Protein AF-A0AAN9VIV6-F1 (afdb_monomer)

Radius of gyration: 48.2 Å; Cα contacts (8 Å, |Δi|>4): 14; chains: 1; bounding box: 132×101×127 Å

Secondary structure (DSSP, 8-state):
-HHHHHHHHHHHHHHHHHHHHHHHHHHHHHHHHHHHHHHHHHHHHHHHHHHHHHHHHHHHHHHHHHHHHHHHHHHHHHHHHHHHTT-----GGG--S--HHHHHHHHHHHHHHHHHHHHHHHHHHHHHHHHHHHH--SS-TTTHHHHHHHHHTSS--S--------------------------GGGTTSTTSTT-----TTSHHHHHHHHHHHHHHHHHHHHHHHHHHHHHH--PPEETTEEPPPP-------------

Organism: NCBI:txid2509291

Structure (mmCIF, N/CA/C/O backbone):
data_AF-A0AAN9VIV6-F1
#
_entry.id   AF-A0AAN9VIV6-F1
#
loop_
_atom_site.group_PDB
_atom_site.id
_atom_site.type_symbol
_atom_site.label_atom_id
_atom_site.label_alt_id
_atom_site.label_comp_id
_atom_site.label_asym_id
_atom_site.label_entity_id
_atom_site.label_seq_id
_atom_site.pdbx_PDB_ins_code
_atom_site.Cartn_x
_atom_site.Cartn_y
_atom_site.Cartn_z
_atom_site.occupancy
_atom_site.B_iso_or_equiv
_atom_site.auth_seq_id
_atom_site.auth_comp_id
_atom_site.auth_asym_id
_atom_site.auth_atom_id
_atom_site.pdbx_PDB_model_num
ATOM 1 N N . MET A 1 1 ? 51.752 -4.983 -61.678 1.00 71.00 1 MET A N 1
ATOM 2 C CA . MET A 1 1 ? 50.676 -3.969 -61.650 1.00 71.00 1 MET A CA 1
ATOM 3 C C . MET A 1 1 ? 49.282 -4.586 -61.691 1.00 71.00 1 MET A C 1
ATOM 5 O O . MET A 1 1 ? 48.473 -4.211 -60.861 1.00 71.00 1 MET A O 1
ATOM 9 N N . GLY A 1 2 ? 48.961 -5.512 -62.609 1.00 90.75 2 GLY A N 1
ATOM 10 C CA . GLY A 1 2 ? 47.605 -6.093 -62.678 1.00 90.75 2 GLY A CA 1
ATOM 11 C C . GLY A 1 2 ? 47.179 -6.888 -61.433 1.00 90.75 2 GLY A C 1
ATOM 12 O O . GLY A 1 2 ? 46.057 -6.731 -60.973 1.00 90.75 2 GLY A O 1
ATOM 13 N N . LYS A 1 3 ? 48.092 -7.673 -60.845 1.00 93.69 3 LYS A N 1
ATOM 14 C CA . LYS A 1 3 ? 47.817 -8.467 -59.633 1.00 93.69 3 LYS A CA 1
ATOM 15 C C . LYS A 1 3 ? 47.596 -7.594 -58.398 1.00 93.69 3 LYS A C 1
ATOM 17 O O . LYS A 1 3 ? 46.733 -7.883 -57.585 1.00 93.69 3 LYS A O 1
ATOM 22 N N . GLU A 1 4 ? 48.360 -6.514 -58.261 1.00 95.38 4 GLU A N 1
ATOM 23 C CA . GLU A 1 4 ? 48.190 -5.563 -57.163 1.00 95.38 4 GLU A CA 1
ATOM 24 C C . GLU A 1 4 ? 46.854 -4.820 -57.277 1.00 95.38 4 GLU A C 1
ATOM 26 O O . GLU A 1 4 ? 46.181 -4.614 -56.274 1.00 95.38 4 GLU A O 1
ATOM 31 N N . VAL A 1 5 ? 46.435 -4.476 -58.499 1.00 96.06 5 VAL A N 1
ATOM 32 C CA . VAL A 1 5 ? 45.117 -3.877 -58.756 1.00 96.06 5 VAL A CA 1
ATOM 33 C C . VAL A 1 5 ? 43.987 -4.858 -58.431 1.00 96.06 5 VAL A C 1
ATOM 35 O O . VAL A 1 5 ? 43.020 -4.467 -57.786 1.00 96.06 5 VAL A O 1
ATOM 38 N N . GLU A 1 6 ? 44.106 -6.128 -58.822 1.00 95.31 6 GLU A N 1
ATOM 39 C CA . GLU A 1 6 ? 43.113 -7.166 -58.507 1.00 95.31 6 GLU A CA 1
ATOM 40 C C . GLU A 1 6 ? 42.991 -7.407 -56.994 1.00 95.31 6 GLU A C 1
ATOM 42 O O . GLU A 1 6 ? 41.881 -7.441 -56.463 1.00 95.31 6 GLU A O 1
ATOM 47 N N . ASN A 1 7 ? 44.120 -7.458 -56.279 1.00 96.62 7 ASN A N 1
ATOM 48 C CA . ASN A 1 7 ? 44.133 -7.560 -54.818 1.00 96.62 7 ASN A CA 1
ATOM 49 C C . ASN A 1 7 ? 43.435 -6.365 -54.151 1.00 96.62 7 ASN A C 1
ATOM 51 O O . ASN A 1 7 ? 42.630 -6.562 -53.244 1.00 96.62 7 ASN A O 1
ATOM 55 N N . LEU A 1 8 ? 43.693 -5.138 -54.621 1.00 97.44 8 LEU A N 1
ATOM 56 C CA . LEU A 1 8 ? 43.025 -3.940 -54.101 1.00 97.44 8 LEU A CA 1
ATOM 57 C C . LEU A 1 8 ? 41.513 -3.963 -54.352 1.00 97.44 8 LEU A C 1
ATOM 59 O O . LEU A 1 8 ? 40.752 -3.498 -53.510 1.00 97.44 8 LEU A O 1
ATOM 63 N N . ILE A 1 9 ? 41.059 -4.498 -55.489 1.00 97.25 9 ILE A N 1
ATOM 64 C CA . ILE A 1 9 ? 39.625 -4.636 -55.784 1.00 97.25 9 ILE A CA 1
ATOM 65 C C . ILE A 1 9 ? 38.969 -5.636 -54.825 1.00 97.25 9 ILE A C 1
ATOM 67 O O . ILE A 1 9 ? 37.889 -5.352 -54.300 1.00 97.25 9 ILE A O 1
ATOM 71 N N . LEU A 1 10 ? 39.614 -6.778 -54.570 1.00 97.25 10 LEU A N 1
ATOM 72 C CA . LEU A 1 10 ? 39.120 -7.779 -53.620 1.00 97.25 10 LEU A CA 1
ATOM 73 C C . LEU A 1 10 ? 39.032 -7.201 -52.205 1.00 97.25 10 LEU A C 1
ATOM 75 O O . LEU A 1 10 ? 37.961 -7.236 -51.602 1.00 97.25 10 LEU A O 1
ATOM 79 N N . GLU A 1 11 ? 40.106 -6.573 -51.724 1.00 97.56 11 GLU A N 1
ATOM 80 C CA . GLU A 1 11 ? 40.129 -5.931 -50.408 1.00 97.56 11 GLU A CA 1
ATOM 81 C C . GLU A 1 11 ? 39.066 -4.829 -50.303 1.00 97.56 11 GLU A C 1
ATOM 83 O O . GLU A 1 11 ? 38.339 -4.754 -49.316 1.00 97.56 11 GLU A O 1
ATOM 88 N N . ASN A 1 12 ? 38.892 -4.002 -51.338 1.00 98.25 12 ASN A N 1
ATOM 89 C CA . ASN A 1 12 ? 37.858 -2.967 -51.332 1.00 98.25 12 ASN A CA 1
ATOM 90 C C . ASN A 1 12 ? 36.442 -3.564 -51.270 1.00 98.25 12 ASN A C 1
ATOM 92 O O . ASN A 1 12 ? 35.570 -3.023 -50.590 1.00 98.25 12 ASN A O 1
ATOM 96 N N . THR A 1 13 ? 36.222 -4.702 -51.932 1.00 98.19 13 THR A N 1
ATOM 97 C CA . THR A 1 13 ? 34.942 -5.423 -51.900 1.00 98.19 13 THR A CA 1
ATOM 98 C C . THR A 1 13 ? 34.661 -5.985 -50.505 1.00 98.19 13 THR A C 1
ATOM 100 O O . THR A 1 13 ? 33.550 -5.833 -49.992 1.00 98.19 13 THR A O 1
ATOM 103 N N . GLU A 1 14 ? 35.666 -6.569 -49.850 1.00 98.12 14 GLU A N 1
ATOM 104 C CA . GLU A 1 14 ? 35.567 -7.044 -48.464 1.00 98.12 14 GLU A CA 1
ATOM 105 C C . GLU A 1 14 ? 35.342 -5.886 -47.478 1.00 98.12 14 GLU A C 1
ATOM 107 O O . GLU A 1 14 ? 34.476 -5.962 -46.600 1.00 98.12 14 GLU A O 1
ATOM 112 N N . LEU A 1 15 ? 36.046 -4.765 -47.656 1.00 98.50 15 LEU A N 1
ATOM 113 C CA . LEU A 1 15 ? 35.845 -3.545 -46.870 1.00 98.50 15 LEU A CA 1
ATOM 114 C C . LEU A 1 15 ? 34.436 -2.969 -47.053 1.00 98.50 15 LEU A C 1
ATOM 116 O O . LEU A 1 15 ? 33.822 -2.503 -46.094 1.00 98.50 15 LEU A O 1
ATOM 120 N N . LEU A 1 16 ? 33.877 -3.027 -48.262 1.00 98.44 16 LEU A N 1
ATOM 121 C CA . LEU A 1 16 ? 32.505 -2.594 -48.507 1.00 98.44 16 LEU A CA 1
ATOM 122 C C . LEU A 1 16 ? 31.491 -3.524 -47.826 1.00 98.44 16 LEU A C 1
ATOM 124 O O . LEU A 1 16 ? 30.533 -3.046 -47.215 1.00 98.44 16 LEU A O 1
ATOM 128 N N . ALA A 1 17 ? 31.711 -4.840 -47.887 1.00 98.19 17 ALA A N 1
ATOM 129 C CA . ALA A 1 17 ? 30.860 -5.825 -47.223 1.00 98.19 17 ALA A CA 1
ATOM 130 C C . ALA A 1 17 ? 30.872 -5.646 -45.695 1.00 98.19 17 ALA A C 1
ATOM 132 O O . ALA A 1 17 ? 29.813 -5.572 -45.069 1.00 98.19 17 ALA A O 1
ATOM 133 N N . THR A 1 18 ? 32.056 -5.494 -45.099 1.00 98.38 18 THR A N 1
ATOM 134 C CA . THR A 1 18 ? 32.213 -5.248 -43.655 1.00 98.38 18 THR A CA 1
ATOM 135 C C . THR A 1 18 ? 31.619 -3.908 -43.233 1.00 98.38 18 THR A C 1
ATOM 137 O O . THR A 1 18 ? 30.902 -3.854 -42.235 1.00 98.38 18 THR A O 1
ATOM 140 N N . LYS A 1 19 ? 31.811 -2.838 -44.015 1.00 98.50 19 LYS A N 1
ATOM 141 C CA . LYS A 1 19 ? 31.148 -1.544 -43.786 1.00 98.50 19 LYS A CA 1
ATOM 142 C C . LYS A 1 19 ? 29.623 -1.689 -43.763 1.00 98.50 19 LYS A C 1
ATOM 144 O O . LYS A 1 19 ? 28.968 -1.100 -42.904 1.00 98.50 19 LYS A O 1
ATOM 149 N N . ASN A 1 20 ? 29.048 -2.448 -44.695 1.00 98.56 20 ASN A N 1
ATOM 150 C CA . ASN A 1 20 ? 27.601 -2.662 -44.745 1.00 98.56 20 ASN A CA 1
ATOM 151 C C . ASN A 1 20 ? 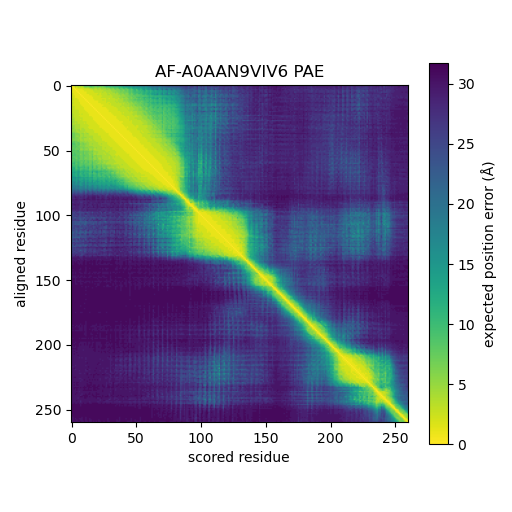27.108 -3.473 -43.540 1.00 98.56 20 ASN A C 1
ATOM 153 O O . ASN A 1 20 ? 26.115 -3.088 -42.929 1.00 98.56 20 ASN A O 1
ATOM 157 N N . ALA A 1 21 ? 27.831 -4.524 -43.144 1.00 98.62 21 ALA A N 1
ATOM 158 C CA . ALA A 1 21 ? 27.515 -5.293 -41.940 1.00 98.62 21 ALA A CA 1
ATOM 159 C C . ALA A 1 21 ? 27.564 -4.421 -40.673 1.00 98.62 21 ALA A C 1
ATOM 161 O O . ALA A 1 21 ? 26.646 -4.458 -39.858 1.00 98.62 21 ALA A O 1
ATOM 162 N N . LEU A 1 22 ? 28.592 -3.577 -40.538 1.00 98.69 22 LEU A N 1
ATOM 163 C CA . LEU A 1 22 ? 28.709 -2.640 -39.420 1.00 98.69 22 LEU A CA 1
ATOM 164 C C . LEU A 1 22 ? 27.579 -1.609 -39.398 1.00 98.69 22 LEU A C 1
ATOM 166 O O . LEU A 1 22 ? 27.121 -1.247 -38.320 1.00 98.69 22 LEU A O 1
ATOM 170 N N . ASN A 1 23 ? 27.109 -1.144 -40.559 1.00 98.62 23 ASN A N 1
ATOM 171 C CA . ASN A 1 23 ? 25.967 -0.232 -40.613 1.00 98.62 23 ASN A CA 1
ATOM 172 C C . ASN A 1 23 ? 24.681 -0.886 -40.105 1.00 98.62 23 ASN A C 1
ATOM 174 O O . ASN A 1 23 ? 23.986 -0.250 -39.323 1.00 98.62 23 ASN A O 1
ATOM 178 N N . ILE A 1 24 ? 24.415 -2.141 -40.480 1.00 98.62 24 ILE A N 1
ATOM 179 C CA . ILE A 1 24 ? 23.250 -2.887 -39.980 1.00 98.62 24 ILE A CA 1
ATOM 180 C C . ILE A 1 24 ? 23.330 -3.019 -38.457 1.00 98.62 24 ILE A C 1
ATOM 182 O O . ILE A 1 24 ? 22.403 -2.629 -37.760 1.00 98.62 24 ILE A O 1
ATOM 186 N N . VAL A 1 25 ? 24.474 -3.467 -37.928 1.00 98.69 25 VAL A N 1
ATOM 187 C CA . VAL A 1 25 ? 24.663 -3.611 -36.474 1.00 98.69 25 VAL A CA 1
ATOM 188 C C . VAL A 1 25 ? 24.530 -2.269 -35.752 1.00 98.69 25 VAL A C 1
ATOM 190 O O . VAL A 1 25 ? 23.961 -2.202 -34.667 1.00 98.69 25 VAL A O 1
ATOM 193 N N . LYS A 1 26 ? 25.045 -1.184 -36.337 1.00 98.62 26 LYS A N 1
ATOM 194 C CA . LYS A 1 26 ? 24.900 0.169 -35.791 1.00 98.62 26 LYS A CA 1
ATOM 195 C C . LYS A 1 26 ? 23.426 0.579 -35.735 1.00 98.62 26 LYS A C 1
ATOM 197 O O . LYS A 1 26 ? 23.008 1.116 -34.715 1.00 98.62 26 LYS A O 1
ATOM 202 N N . ASP A 1 27 ? 22.656 0.323 -36.788 1.00 98.69 27 ASP A N 1
ATOM 203 C CA . ASP A 1 27 ? 21.228 0.649 -36.829 1.00 98.69 27 ASP A CA 1
ATOM 204 C C . ASP A 1 27 ? 20.433 -0.208 -35.818 1.00 98.69 27 ASP A C 1
ATOM 206 O O . ASP A 1 27 ? 19.629 0.337 -35.062 1.00 98.69 27 ASP A O 1
ATOM 210 N N . ASP A 1 28 ? 20.740 -1.505 -35.691 1.00 98.75 28 ASP A N 1
ATOM 211 C CA . ASP A 1 28 ? 20.146 -2.393 -34.676 1.00 98.75 28 ASP A CA 1
ATOM 212 C C . ASP A 1 28 ? 20.457 -1.923 -33.244 1.00 98.75 28 ASP A C 1
ATOM 214 O O . ASP A 1 28 ? 19.595 -1.935 -32.361 1.00 98.75 28 ASP A O 1
ATOM 218 N N . LEU A 1 29 ? 21.693 -1.474 -32.997 1.00 98.81 29 LEU A N 1
ATOM 219 C CA . LEU A 1 29 ? 22.092 -0.924 -31.703 1.00 98.81 29 LEU A CA 1
ATOM 220 C C . LEU A 1 29 ? 21.372 0.388 -31.389 1.00 98.81 29 LEU A C 1
ATOM 222 O O . LEU A 1 29 ? 21.021 0.602 -30.232 1.00 98.81 29 LEU A O 1
ATOM 226 N N . ILE A 1 30 ? 21.132 1.245 -32.386 1.00 98.69 30 ILE A N 1
ATOM 227 C CA . ILE A 1 30 ? 20.345 2.474 -32.204 1.00 98.69 30 ILE A CA 1
ATOM 228 C C . ILE A 1 30 ? 18.926 2.115 -31.765 1.00 98.69 30 ILE A C 1
ATOM 230 O O . ILE A 1 30 ? 18.478 2.605 -30.731 1.00 98.69 30 ILE A O 1
ATOM 234 N N . VAL A 1 31 ? 18.270 1.187 -32.471 1.00 98.69 31 VAL A N 1
ATOM 235 C CA . VAL A 1 31 ? 16.933 0.706 -32.089 1.00 98.69 31 VAL A CA 1
ATOM 236 C C . VAL A 1 31 ? 16.949 0.167 -30.662 1.00 98.69 31 VAL A C 1
ATOM 238 O O . VAL A 1 31 ? 16.080 0.513 -29.862 1.00 98.69 31 VAL A O 1
ATOM 241 N N . LYS A 1 32 ? 17.968 -0.623 -30.294 1.00 98.69 32 LYS A N 1
ATOM 242 C CA . LYS A 1 32 ? 18.014 -1.189 -28.946 1.00 98.69 32 LYS A CA 1
ATOM 243 C C . LYS A 1 32 ? 18.237 -0.140 -27.859 1.00 98.69 32 LYS A C 1
ATOM 245 O O . LYS A 1 32 ? 17.696 -0.271 -26.762 1.00 98.69 32 LYS A O 1
ATOM 250 N N . VAL A 1 33 ? 19.027 0.891 -28.146 1.00 98.81 33 VAL A N 1
ATOM 251 C CA . VAL A 1 33 ? 19.221 2.027 -27.239 1.00 98.81 33 VAL A CA 1
ATOM 252 C C . VAL A 1 33 ? 17.915 2.799 -27.060 1.00 98.81 33 VAL A C 1
ATOM 254 O O . VAL A 1 33 ? 17.573 3.119 -25.921 1.00 98.81 33 VAL A O 1
ATOM 257 N N . ASP A 1 34 ? 17.163 3.043 -28.132 1.00 98.62 34 ASP A N 1
ATOM 258 C CA . ASP A 1 34 ? 15.873 3.737 -28.066 1.00 98.62 34 ASP A CA 1
ATOM 259 C C . ASP A 1 34 ? 14.846 2.939 -27.244 1.00 98.62 34 ASP A C 1
ATOM 261 O O . ASP A 1 34 ? 14.207 3.490 -26.344 1.00 98.62 34 ASP A O 1
ATOM 265 N N . GLU A 1 35 ? 14.752 1.623 -27.470 1.00 98.56 35 GLU A N 1
ATOM 266 C CA . GLU A 1 35 ? 13.907 0.717 -26.679 1.00 98.56 35 GLU A CA 1
ATOM 267 C C . GLU A 1 35 ? 14.257 0.761 -25.186 1.00 98.56 35 GLU A C 1
ATOM 269 O O . GLU A 1 35 ? 13.390 1.010 -24.348 1.00 98.56 35 GLU A O 1
ATOM 274 N N . LEU A 1 36 ? 15.535 0.562 -24.840 1.00 98.75 36 LEU A N 1
ATOM 275 C CA . LEU A 1 36 ? 15.986 0.555 -23.445 1.00 98.75 36 LEU A CA 1
ATOM 276 C C . LEU A 1 36 ? 15.791 1.916 -22.771 1.00 98.75 36 LEU A C 1
ATOM 278 O O . LEU A 1 36 ? 15.496 1.980 -21.578 1.00 98.75 36 LEU A O 1
ATOM 282 N N . THR A 1 37 ? 15.946 3.005 -23.523 1.00 98.56 37 THR A N 1
ATOM 283 C CA . THR A 1 37 ? 15.704 4.361 -23.020 1.00 98.56 37 THR A CA 1
ATOM 284 C C . THR A 1 37 ? 14.223 4.557 -22.703 1.00 98.56 37 THR A C 1
ATOM 286 O O . THR A 1 37 ? 13.895 5.065 -21.629 1.00 98.56 37 THR A O 1
ATOM 289 N N . SER A 1 38 ? 13.329 4.090 -23.581 1.00 98.56 38 SER A N 1
ATOM 290 C CA . SER A 1 38 ? 11.882 4.128 -23.354 1.00 98.56 38 SER A CA 1
ATOM 291 C C . SER A 1 38 ? 11.465 3.278 -22.148 1.00 98.56 38 SER A C 1
ATOM 293 O O . SER A 1 38 ? 10.755 3.766 -21.267 1.00 98.56 38 SER A O 1
ATOM 295 N N . GLU A 1 39 ? 11.962 2.043 -22.039 1.00 98.50 39 GLU A N 1
ATOM 296 C CA . GLU A 1 39 ? 11.715 1.179 -20.877 1.00 98.50 39 GLU A CA 1
ATOM 297 C C . GLU A 1 39 ? 12.211 1.828 -19.575 1.00 98.50 39 GLU A C 1
ATOM 299 O O . GLU A 1 39 ? 11.516 1.818 -18.555 1.00 98.50 39 GLU A O 1
ATOM 304 N N . GLN A 1 40 ? 13.398 2.444 -19.601 1.00 98.56 40 GLN A N 1
ATOM 305 C CA . GLN A 1 40 ? 13.943 3.148 -18.445 1.00 98.56 40 GLN A CA 1
ATOM 306 C C . GLN A 1 40 ? 13.067 4.340 -18.033 1.00 98.56 40 GLN A C 1
ATOM 308 O O . GLN A 1 40 ? 12.917 4.598 -16.835 1.00 98.56 40 GLN A O 1
ATOM 313 N N . GLU A 1 41 ? 12.509 5.080 -18.989 1.00 98.62 41 GLU A N 1
ATOM 314 C CA . GLU A 1 41 ? 11.606 6.196 -18.713 1.00 98.62 41 GLU A CA 1
ATOM 315 C C . GLU A 1 41 ? 10.304 5.718 -18.061 1.00 98.62 41 GLU A C 1
ATOM 317 O O . GLU A 1 41 ? 9.952 6.220 -16.989 1.00 98.62 41 GLU A O 1
ATOM 322 N N . ILE A 1 42 ? 9.674 4.675 -18.611 1.00 98.56 42 ILE A N 1
ATOM 323 C CA . ILE A 1 42 ? 8.463 4.057 -18.047 1.00 98.56 42 ILE A CA 1
ATOM 324 C C . ILE A 1 42 ? 8.713 3.605 -16.603 1.00 98.56 42 ILE A C 1
ATOM 326 O O . ILE A 1 42 ? 7.979 3.987 -15.689 1.00 98.56 42 ILE A O 1
ATOM 330 N N . LEU A 1 43 ? 9.800 2.870 -16.351 1.00 98.62 43 LEU A N 1
ATOM 331 C CA . LEU A 1 43 ? 10.142 2.408 -15.001 1.00 98.62 43 LEU A CA 1
ATOM 332 C C . LEU A 1 43 ? 10.396 3.575 -14.032 1.00 98.62 43 LEU A C 1
ATOM 334 O O . LEU A 1 43 ? 10.028 3.512 -12.855 1.00 98.62 43 LEU A O 1
ATOM 338 N N . ARG A 1 44 ? 11.004 4.674 -14.497 1.00 98.62 44 ARG A N 1
ATOM 339 C CA . ARG A 1 44 ? 11.184 5.884 -13.675 1.00 98.62 44 ARG A CA 1
ATOM 340 C C . ARG A 1 44 ? 9.846 6.525 -13.316 1.00 98.62 44 ARG A C 1
ATOM 342 O O . ARG A 1 44 ? 9.703 7.019 -12.195 1.00 98.62 44 ARG A O 1
ATOM 349 N N . GLU A 1 45 ? 8.885 6.547 -14.232 1.00 98.56 45 GLU A N 1
ATOM 350 C CA . GLU A 1 45 ? 7.534 7.045 -13.967 1.00 98.56 45 GLU A CA 1
ATOM 351 C C . GLU A 1 45 ? 6.766 6.145 -13.000 1.00 98.56 45 GLU A C 1
ATOM 353 O O . GLU A 1 45 ? 6.162 6.650 -12.049 1.00 98.56 45 GLU A O 1
ATOM 358 N N . GLU A 1 46 ? 6.861 4.826 -13.156 1.00 98.50 46 GLU A N 1
ATOM 359 C CA . GLU A 1 46 ? 6.278 3.860 -12.222 1.00 98.50 46 GLU A CA 1
ATOM 360 C C . GLU A 1 46 ? 6.834 4.041 -10.807 1.00 98.50 46 GLU A C 1
ATOM 362 O O . GLU A 1 46 ? 6.065 4.122 -9.847 1.00 98.50 46 GLU A O 1
ATOM 367 N N . ILE A 1 47 ? 8.153 4.207 -10.657 1.00 98.62 47 ILE A N 1
ATOM 368 C CA . ILE A 1 47 ? 8.783 4.489 -9.358 1.00 98.62 47 ILE A CA 1
ATOM 369 C C . ILE A 1 47 ? 8.234 5.787 -8.753 1.00 98.62 47 ILE A C 1
ATOM 371 O O . ILE A 1 47 ? 7.905 5.823 -7.563 1.00 98.62 47 ILE A O 1
ATOM 375 N N . LYS A 1 48 ? 8.104 6.858 -9.549 1.00 98.62 48 LYS A N 1
ATOM 376 C CA . LYS A 1 48 ? 7.515 8.124 -9.081 1.00 98.62 48 LYS A CA 1
ATOM 377 C C . LYS A 1 48 ? 6.066 7.917 -8.632 1.00 98.62 48 LYS A C 1
ATOM 379 O O . LYS A 1 48 ? 5.708 8.346 -7.535 1.00 98.62 48 LYS A O 1
ATOM 384 N N . SER A 1 49 ? 5.257 7.222 -9.429 1.00 98.56 49 SER A N 1
ATOM 385 C CA . SER A 1 49 ? 3.863 6.895 -9.111 1.00 98.56 49 SER A CA 1
ATOM 386 C C . SER A 1 49 ? 3.759 6.102 -7.805 1.00 98.56 49 SER A C 1
ATOM 388 O O . SER A 1 49 ? 3.060 6.518 -6.875 1.00 98.56 49 SER A O 1
ATOM 390 N N . LEU A 1 50 ? 4.547 5.036 -7.658 1.00 98.62 50 LEU A N 1
ATOM 391 C CA . LEU A 1 50 ? 4.616 4.223 -6.444 1.00 98.62 50 LEU A CA 1
ATOM 392 C C . LEU A 1 50 ? 5.056 5.036 -5.224 1.00 98.62 50 LEU A C 1
ATOM 394 O O . LEU A 1 50 ? 4.491 4.865 -4.144 1.00 98.62 50 LEU A O 1
ATOM 398 N N . HIS A 1 51 ? 6.005 5.963 -5.371 1.00 98.62 51 HIS A N 1
ATOM 399 C CA . HIS A 1 51 ? 6.364 6.889 -4.298 1.00 98.62 51 HIS A CA 1
ATOM 400 C C . HIS A 1 51 ? 5.196 7.791 -3.889 1.00 98.62 51 HIS A C 1
ATOM 402 O O . HIS A 1 51 ? 4.947 7.947 -2.690 1.00 98.62 51 HIS A O 1
ATOM 408 N N . THR A 1 52 ? 4.437 8.342 -4.841 1.00 98.50 52 THR A N 1
ATOM 409 C CA . THR A 1 52 ? 3.248 9.140 -4.500 1.00 98.50 52 THR A CA 1
ATOM 410 C C . THR A 1 52 ? 2.187 8.308 -3.780 1.00 98.50 52 THR A C 1
ATOM 412 O O . THR A 1 52 ? 1.645 8.757 -2.769 1.00 98.50 52 THR A O 1
ATOM 415 N N . LEU A 1 53 ? 1.930 7.077 -4.233 1.00 98.62 53 LEU A N 1
ATOM 416 C CA . LEU A 1 53 ? 0.964 6.175 -3.608 1.00 98.62 53 LEU A CA 1
ATOM 417 C C . LEU A 1 53 ? 1.411 5.760 -2.203 1.00 98.62 53 LEU A C 1
ATOM 419 O O . LEU A 1 53 ? 0.624 5.826 -1.262 1.00 98.62 53 LEU A O 1
ATOM 423 N N . LYS A 1 54 ? 2.690 5.410 -2.036 1.00 98.56 54 LYS A N 1
ATOM 424 C CA . LYS A 1 54 ? 3.296 5.102 -0.735 1.00 98.56 54 LYS A CA 1
ATOM 425 C C . LYS A 1 54 ? 3.109 6.253 0.249 1.00 98.56 54 LYS A C 1
ATOM 427 O O . LYS A 1 54 ? 2.746 6.010 1.395 1.00 98.56 54 LYS A O 1
ATOM 432 N N . ASN A 1 55 ? 3.332 7.493 -0.183 1.00 98.62 55 ASN A N 1
ATOM 433 C CA . ASN A 1 55 ? 3.157 8.663 0.677 1.00 98.62 55 ASN A CA 1
ATOM 434 C C . ASN A 1 55 ? 1.685 8.883 1.053 1.00 98.62 55 ASN A C 1
ATOM 436 O O . ASN A 1 55 ? 1.395 9.139 2.218 1.00 98.62 55 ASN A O 1
ATOM 440 N N . LYS A 1 56 ? 0.748 8.697 0.112 1.00 98.69 56 LYS A N 1
ATOM 441 C CA . LYS A 1 56 ? -0.697 8.748 0.400 1.00 98.69 56 LYS A CA 1
ATOM 442 C C . LYS A 1 56 ? -1.120 7.688 1.418 1.00 98.69 56 LYS A C 1
ATOM 444 O O . LYS A 1 56 ? -1.857 7.994 2.349 1.00 98.69 56 LYS A O 1
ATOM 449 N N . LEU A 1 57 ? -0.639 6.454 1.267 1.00 98.69 57 LEU A N 1
ATOM 450 C CA . LEU A 1 57 ? -0.939 5.370 2.204 1.00 98.69 57 LEU A CA 1
ATOM 451 C C . LEU A 1 57 ? -0.330 5.625 3.584 1.00 98.69 57 LEU A C 1
ATOM 453 O O . LEU A 1 57 ? -0.999 5.395 4.584 1.00 98.69 57 LEU A O 1
ATOM 457 N N . LYS A 1 58 ? 0.898 6.152 3.649 1.00 98.62 58 LYS A N 1
ATOM 458 C CA . LYS A 1 58 ? 1.510 6.576 4.916 1.00 98.62 58 LYS A CA 1
ATOM 459 C C . LYS A 1 58 ? 0.674 7.635 5.629 1.00 98.62 58 LYS A C 1
ATOM 461 O O . LYS A 1 58 ? 0.429 7.480 6.819 1.00 98.62 58 LYS A O 1
ATOM 466 N N . GLN A 1 59 ? 0.202 8.653 4.906 1.00 98.56 59 GLN A N 1
ATOM 467 C CA . GLN A 1 59 ? -0.684 9.664 5.483 1.00 98.56 59 GLN A CA 1
ATOM 468 C C . GLN A 1 59 ? -1.976 9.026 6.002 1.00 98.56 59 GLN A C 1
ATOM 470 O O . GLN A 1 59 ? -2.371 9.272 7.133 1.00 98.56 59 GLN A O 1
ATOM 475 N N . ARG A 1 60 ? -2.591 8.127 5.222 1.00 98.44 60 ARG A N 1
ATOM 476 C CA . ARG A 1 60 ? -3.820 7.451 5.648 1.00 98.44 60 ARG A CA 1
ATOM 477 C C . ARG A 1 60 ? -3.625 6.588 6.897 1.00 98.44 60 ARG A C 1
ATOM 479 O O . ARG A 1 60 ? -4.529 6.520 7.722 1.00 98.44 60 ARG A O 1
ATOM 486 N N . ILE A 1 61 ? -2.477 5.922 7.027 1.00 98.50 61 ILE A N 1
ATOM 487 C CA . ILE A 1 61 ? -2.122 5.169 8.238 1.00 98.50 61 ILE A CA 1
ATOM 488 C C . ILE A 1 61 ? -2.024 6.121 9.428 1.00 98.50 61 ILE A C 1
ATOM 490 O O . ILE A 1 61 ? -2.647 5.850 10.448 1.00 98.50 61 ILE A O 1
ATOM 494 N N . GLN A 1 62 ? -1.323 7.246 9.276 1.00 98.56 62 GLN A N 1
ATOM 495 C CA . GLN A 1 62 ? -1.209 8.246 10.335 1.00 98.56 62 GLN A CA 1
ATOM 496 C C . GLN A 1 62 ? -2.587 8.775 10.768 1.00 98.56 62 GLN A C 1
ATOM 498 O O . GLN A 1 62 ? -2.880 8.804 11.961 1.00 98.56 62 GLN A O 1
ATOM 503 N N . ASP A 1 63 ? -3.460 9.117 9.818 1.00 98.19 63 ASP A N 1
ATOM 504 C CA . ASP A 1 63 ? -4.814 9.595 10.122 1.00 98.19 63 ASP A CA 1
ATOM 505 C C . ASP A 1 63 ? -5.613 8.543 10.921 1.00 98.19 63 ASP A C 1
ATOM 507 O O . ASP A 1 63 ? -6.270 8.865 11.910 1.00 98.19 63 ASP A O 1
ATOM 511 N N . LEU A 1 64 ? -5.522 7.265 10.532 1.00 98.19 64 LEU A N 1
ATOM 512 C CA . LEU A 1 64 ? -6.189 6.160 11.232 1.00 98.19 64 LEU A CA 1
ATOM 513 C C . LEU A 1 64 ? -5.605 5.908 12.629 1.00 98.19 64 LEU A C 1
ATOM 515 O O . LEU A 1 64 ? -6.349 5.595 13.559 1.00 98.19 64 LEU A O 1
ATOM 519 N N . GLU A 1 65 ? -4.290 6.038 12.798 1.00 98.31 65 GLU A N 1
ATOM 520 C CA . GLU A 1 65 ? -3.632 5.945 14.104 1.00 98.31 65 GLU A CA 1
ATOM 521 C C . GLU A 1 65 ? -4.097 7.072 15.041 1.00 98.31 65 GLU A C 1
ATOM 523 O O . GLU A 1 65 ? -4.372 6.826 16.221 1.00 98.31 65 GLU A O 1
ATOM 528 N N . GLU A 1 66 ? -4.258 8.292 14.519 1.00 98.06 66 GLU A N 1
ATOM 529 C CA . GLU A 1 66 ? -4.796 9.436 15.258 1.00 98.06 66 GLU A CA 1
ATOM 530 C C . GLU A 1 66 ? -6.280 9.255 15.618 1.00 98.06 66 GLU A C 1
ATOM 532 O O . GLU A 1 66 ? -6.667 9.500 16.766 1.00 98.06 66 GLU A O 1
ATOM 537 N N . GLU A 1 67 ? -7.111 8.779 14.686 1.00 97.62 67 GLU A N 1
ATOM 538 C CA . GLU A 1 67 ? -8.519 8.436 14.935 1.00 97.62 67 GLU A CA 1
ATOM 539 C C . GLU A 1 67 ? -8.649 7.361 16.027 1.00 97.62 67 GLU A C 1
ATOM 541 O O . GLU A 1 67 ? -9.445 7.504 16.959 1.00 97.62 67 GLU A O 1
ATOM 546 N N . LEU A 1 68 ? -7.823 6.313 15.970 1.00 96.69 68 LEU A N 1
ATOM 547 C CA . LEU A 1 68 ? -7.804 5.239 16.963 1.00 96.69 68 LEU A CA 1
ATOM 548 C C . LEU A 1 68 ? -7.387 5.759 18.341 1.00 96.69 68 LEU A C 1
ATOM 550 O O . LEU A 1 68 ? -7.994 5.391 19.351 1.00 96.69 68 LEU A O 1
ATOM 554 N N . LYS A 1 69 ? -6.378 6.636 18.399 1.00 97.88 69 LYS A N 1
ATOM 555 C CA . LYS A 1 69 ? -5.968 7.292 19.644 1.00 97.88 69 LYS A CA 1
ATOM 556 C C . LYS A 1 69 ? -7.115 8.112 20.240 1.00 97.88 69 LYS A C 1
ATOM 558 O O . LYS A 1 69 ? -7.419 7.943 21.419 1.00 97.88 69 LYS A O 1
ATOM 563 N N . ARG A 1 70 ? -7.801 8.926 19.429 1.00 97.38 70 ARG A N 1
ATOM 564 C CA . ARG A 1 70 ? -8.967 9.712 19.872 1.00 97.38 70 ARG A CA 1
ATOM 565 C C . ARG A 1 70 ? -10.101 8.825 20.383 1.00 97.38 70 ARG A C 1
ATOM 567 O O . ARG A 1 70 ? -10.624 9.083 21.463 1.00 97.38 70 ARG A O 1
ATOM 574 N N . ALA A 1 71 ? -10.434 7.752 19.665 1.00 96.31 71 ALA A N 1
ATOM 575 C CA . ALA A 1 71 ? -11.481 6.816 20.074 1.00 96.31 71 ALA A CA 1
ATOM 576 C C . ALA A 1 71 ? -11.157 6.123 21.410 1.00 96.31 71 ALA A C 1
ATOM 578 O O . ALA A 1 71 ? -12.040 5.942 22.249 1.00 96.31 71 ALA A O 1
ATOM 579 N N . LYS A 1 72 ? -9.884 5.770 21.647 1.00 95.88 72 LYS A N 1
ATOM 580 C CA . LYS A 1 72 ? -9.433 5.226 22.939 1.00 95.88 72 LYS A CA 1
ATOM 581 C C . LYS A 1 72 ? -9.573 6.240 24.072 1.00 95.88 72 LYS A C 1
ATOM 583 O O . LYS A 1 72 ? -10.081 5.884 25.132 1.00 95.88 72 LYS A O 1
ATOM 588 N N . GLU A 1 73 ? -9.153 7.485 23.853 1.00 96.06 73 GLU A N 1
ATOM 589 C CA . GLU A 1 73 ? -9.290 8.556 24.847 1.00 96.06 73 GLU A CA 1
ATOM 590 C C . GLU A 1 73 ? -10.765 8.839 25.181 1.00 96.06 73 GLU A C 1
ATOM 592 O O . GLU A 1 73 ? -11.113 9.045 26.344 1.00 96.06 73 GLU A O 1
ATOM 597 N N . GLU A 1 74 ? -11.653 8.818 24.185 1.00 94.44 74 GLU A N 1
ATOM 598 C CA . GLU A 1 74 ? -13.095 8.982 24.383 1.00 94.44 74 GLU A CA 1
ATOM 599 C C . GLU A 1 74 ? -13.707 7.808 25.162 1.00 94.44 74 GLU A C 1
ATOM 601 O O . GLU A 1 74 ? -14.452 8.026 26.120 1.00 94.44 74 GLU A O 1
ATOM 606 N N . ALA A 1 75 ? -13.331 6.570 24.829 1.00 93.00 75 ALA A N 1
ATOM 607 C CA . ALA A 1 75 ? -13.758 5.382 25.564 1.00 93.00 75 ALA A CA 1
ATOM 608 C C . ALA A 1 75 ? -13.281 5.402 27.027 1.00 93.00 75 ALA A C 1
ATOM 610 O O . ALA A 1 75 ? -14.036 5.038 27.931 1.00 93.00 75 ALA A O 1
ATOM 611 N N . GLU A 1 76 ? -12.056 5.869 27.288 1.00 92.75 76 GLU A N 1
ATOM 612 C CA . GLU A 1 76 ? -11.536 6.015 28.649 1.00 92.75 76 GLU A CA 1
ATOM 613 C C . GLU A 1 76 ? -12.287 7.100 29.434 1.00 92.75 76 GLU A C 1
ATOM 615 O O . GLU A 1 76 ? -12.646 6.886 30.594 1.00 92.75 76 GLU A O 1
ATOM 620 N N . LYS A 1 77 ? -12.577 8.249 28.807 1.00 92.56 77 LYS A N 1
ATOM 621 C CA . LYS A 1 77 ? -13.398 9.310 29.414 1.00 92.56 77 LYS A CA 1
ATOM 622 C C . LYS A 1 77 ? -14.803 8.809 29.748 1.00 92.56 77 LYS A C 1
ATOM 624 O O . LYS A 1 77 ? -15.277 9.055 30.855 1.00 92.56 77 LYS A O 1
ATOM 629 N N . ALA A 1 78 ? -15.436 8.063 28.844 1.00 88.69 78 ALA A N 1
ATOM 630 C CA . ALA A 1 78 ? -16.739 7.449 29.086 1.00 88.69 78 ALA A CA 1
ATOM 631 C C . ALA A 1 78 ? -16.686 6.443 30.249 1.00 88.69 78 ALA A C 1
ATOM 633 O O . ALA A 1 78 ? -17.527 6.490 31.145 1.00 88.69 78 ALA A O 1
ATOM 634 N N . ALA A 1 79 ? -15.657 5.591 30.300 1.00 87.88 79 ALA A N 1
ATOM 635 C CA . ALA A 1 79 ? -15.465 4.642 31.395 1.00 87.88 79 ALA A CA 1
ATOM 636 C C . ALA A 1 79 ? -15.233 5.341 32.749 1.00 87.88 79 ALA A C 1
ATOM 638 O O . ALA A 1 79 ? -15.765 4.907 33.773 1.00 87.88 79 ALA A O 1
ATOM 639 N N . LYS A 1 80 ? -14.470 6.441 32.777 1.00 82.81 80 LYS A N 1
ATOM 640 C CA . LYS A 1 80 ? -14.267 7.255 33.987 1.00 82.81 80 LYS A CA 1
ATOM 641 C C . LYS A 1 80 ? -15.561 7.922 34.449 1.00 82.81 80 LYS A C 1
ATOM 643 O O . LYS A 1 80 ? -15.861 7.845 35.634 1.00 82.81 80 LYS A O 1
ATOM 648 N N . ALA A 1 81 ? -16.359 8.472 33.532 1.00 77.69 81 ALA A N 1
ATOM 649 C CA . ALA A 1 81 ? -17.669 9.040 33.854 1.00 77.69 81 ALA A CA 1
ATOM 650 C C . ALA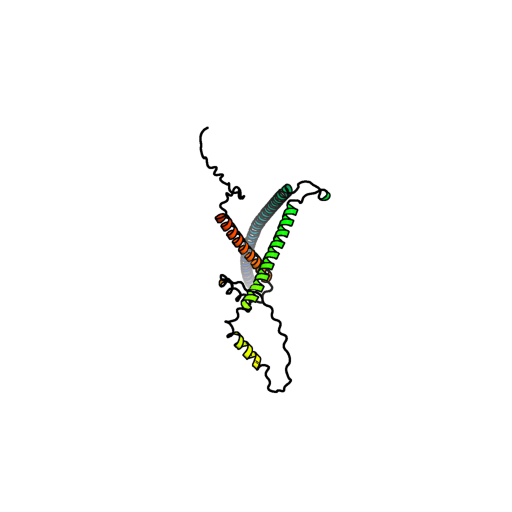 A 1 81 ? -18.631 7.997 34.454 1.00 77.69 81 ALA A C 1
ATOM 652 O O . ALA A 1 81 ? -19.375 8.310 35.377 1.00 77.69 81 ALA A O 1
ATOM 653 N N . THR A 1 82 ? -18.580 6.740 33.992 1.00 66.69 82 THR A N 1
ATOM 654 C CA . THR A 1 82 ? -19.377 5.654 34.596 1.00 66.69 82 THR A CA 1
ATOM 655 C C . THR A 1 82 ? -18.874 5.204 35.969 1.00 66.69 82 THR A C 1
ATOM 657 O O . THR A 1 82 ? -19.663 4.691 36.750 1.00 66.69 82 THR A O 1
ATOM 660 N N . LYS A 1 83 ? -17.582 5.383 36.276 1.00 61.53 83 LYS A N 1
ATOM 661 C CA . LYS A 1 83 ? -16.997 5.013 37.576 1.00 61.53 83 LYS A CA 1
ATOM 662 C C . LYS A 1 83 ? -17.143 6.111 38.630 1.00 61.53 83 LYS A C 1
ATOM 664 O O . LYS A 1 83 ? -17.325 5.791 39.796 1.00 61.53 83 LYS A O 1
ATOM 669 N N . SER A 1 84 ? -17.092 7.387 38.239 1.00 54.88 84 SER A N 1
ATOM 670 C CA . SER A 1 84 ? -17.223 8.512 39.178 1.00 54.88 84 SER A CA 1
ATOM 671 C C . SER A 1 84 ? -18.625 8.655 39.782 1.00 54.88 84 SER A C 1
ATOM 673 O O . SER A 1 84 ? -18.765 9.317 40.800 1.00 54.88 84 SER A O 1
ATOM 675 N N . ASP A 1 85 ? -19.652 8.046 39.178 1.00 51.50 85 ASP A N 1
ATOM 676 C CA . ASP A 1 85 ? -21.017 7.983 39.735 1.00 51.50 85 ASP A CA 1
ATOM 677 C C . ASP A 1 85 ? -21.192 6.834 40.760 1.00 51.50 85 ASP A C 1
ATOM 679 O O . ASP A 1 85 ? -22.236 6.724 41.398 1.00 51.50 85 ASP A O 1
ATOM 683 N N . ASP A 1 86 ? -20.178 5.968 40.927 1.00 54.03 86 ASP A N 1
ATOM 684 C CA . ASP A 1 86 ? -20.258 4.717 41.707 1.00 54.03 86 ASP A CA 1
ATOM 685 C C . ASP A 1 86 ? -19.384 4.705 42.984 1.00 54.03 86 ASP A C 1
ATOM 687 O O . ASP A 1 86 ? -19.516 3.800 43.814 1.00 54.03 86 ASP A O 1
ATOM 691 N N . GLU A 1 87 ? -18.527 5.711 43.200 1.00 49.09 87 GLU A N 1
ATOM 692 C CA . GLU A 1 87 ? -17.704 5.828 44.414 1.00 49.09 87 GLU A CA 1
ATOM 693 C C . GLU A 1 87 ? -18.338 6.764 45.457 1.00 49.09 87 GLU A C 1
ATOM 695 O O . GLU A 1 87 ? -17.864 7.861 45.734 1.00 49.09 87 GLU A O 1
ATOM 700 N N . GLU A 1 88 ? -19.411 6.290 46.101 1.00 52.75 88 GLU A N 1
ATOM 701 C CA . GLU A 1 88 ? -19.643 6.657 47.504 1.00 52.75 88 GLU A CA 1
ATOM 702 C C . GLU A 1 88 ? -18.611 5.918 48.372 1.00 52.75 88 GLU A C 1
ATOM 704 O O . GLU A 1 88 ? -18.684 4.702 48.598 1.00 52.75 88 GLU A O 1
ATOM 709 N N . ASP A 1 89 ? -17.646 6.717 48.808 1.00 52.25 89 ASP A N 1
ATOM 710 C CA . ASP A 1 89 ? -16.408 6.454 49.532 1.00 52.25 89 ASP A CA 1
ATOM 711 C C . ASP A 1 89 ? -16.644 5.856 50.940 1.00 52.25 89 ASP A C 1
ATOM 713 O O . ASP A 1 89 ? -16.605 6.545 51.961 1.00 52.25 89 ASP A O 1
ATOM 717 N N . VAL A 1 90 ? -16.948 4.553 51.026 1.00 54.44 90 VAL A N 1
ATOM 718 C CA . VAL A 1 90 ? -16.949 3.813 52.305 1.00 54.44 90 VAL A CA 1
ATOM 719 C C . VAL A 1 90 ? -16.216 2.477 52.141 1.00 54.44 90 VAL A C 1
ATOM 721 O O . VAL A 1 90 ? -16.672 1.627 51.366 1.00 54.44 90 VAL A O 1
ATOM 724 N N . PRO A 1 91 ? -15.126 2.236 52.899 1.00 59.91 91 PRO A N 1
ATOM 725 C CA . PRO A 1 91 ? -14.410 0.965 52.897 1.00 59.91 91 PRO A CA 1
ATOM 726 C C . PRO A 1 91 ? -15.352 -0.226 53.128 1.00 59.91 91 PRO A C 1
ATOM 728 O O . PRO A 1 91 ? -16.146 -0.219 54.071 1.00 59.91 91 PRO A O 1
ATOM 731 N N . ILE A 1 92 ? -15.230 -1.274 52.299 1.00 58.75 92 ILE A N 1
ATOM 732 C CA . ILE A 1 92 ? -16.061 -2.502 52.322 1.00 58.75 92 ILE A CA 1
ATOM 733 C C . ILE A 1 92 ? -16.270 -3.056 53.741 1.00 58.75 92 ILE A C 1
ATOM 735 O O . ILE A 1 92 ? -17.370 -3.482 54.082 1.00 58.75 92 ILE A O 1
ATOM 739 N N . ALA A 1 93 ? -15.239 -2.997 54.590 1.00 66.12 93 ALA A N 1
ATOM 740 C CA . ALA A 1 93 ? -15.268 -3.523 55.954 1.00 66.12 93 ALA A CA 1
ATOM 741 C C . ALA A 1 93 ? -16.212 -2.769 56.916 1.00 66.12 93 ALA A C 1
ATOM 743 O O . ALA A 1 93 ? -16.574 -3.308 57.959 1.00 66.12 93 ALA A O 1
ATOM 744 N N . GLN A 1 94 ? -16.614 -1.537 56.593 1.00 60.88 94 GLN A N 1
ATOM 745 C CA . GLN A 1 94 ? -17.475 -0.695 57.436 1.00 60.88 94 GLN A CA 1
ATOM 746 C C . GLN A 1 94 ? -18.881 -0.494 56.851 1.00 60.88 94 GLN A C 1
ATOM 748 O O . GLN A 1 94 ? -19.723 0.18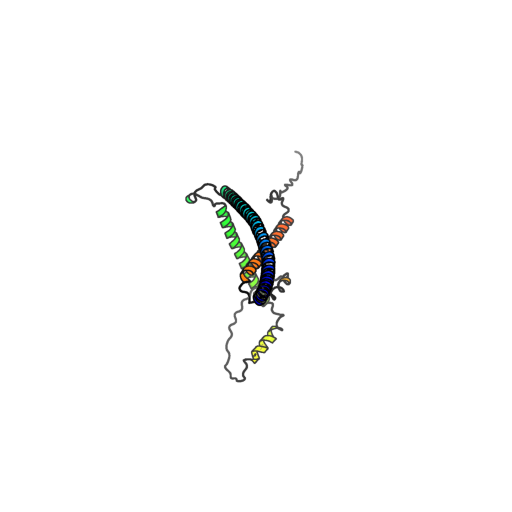1 57.452 1.00 60.88 94 GLN A O 1
ATOM 753 N N . ARG A 1 95 ? -19.177 -1.083 55.686 1.00 71.50 95 ARG A N 1
ATOM 754 C CA . ARG A 1 95 ? -20.425 -0.819 54.967 1.00 71.50 95 ARG A CA 1
ATOM 755 C C . ARG A 1 95 ? -21.585 -1.640 55.544 1.00 71.50 95 ARG A C 1
ATOM 757 O O . ARG A 1 95 ? -21.598 -2.862 55.476 1.00 71.50 95 ARG A O 1
ATOM 764 N N . LYS A 1 96 ? -22.602 -0.957 56.088 1.00 72.31 96 LYS A N 1
ATOM 765 C CA . LYS A 1 96 ? -23.841 -1.579 56.616 1.00 72.31 96 LYS A CA 1
ATOM 766 C C . LYS A 1 96 ? -24.968 -1.743 55.585 1.00 72.31 96 LYS A C 1
ATOM 768 O O . LYS A 1 96 ? -26.031 -2.258 55.925 1.00 72.31 96 LYS A O 1
ATOM 773 N N . ARG A 1 97 ? -24.796 -1.251 54.354 1.00 77.12 97 ARG A N 1
ATOM 774 C CA . ARG A 1 97 ? -25.817 -1.275 53.292 1.00 77.12 97 ARG A CA 1
ATOM 775 C C . ARG A 1 97 ? -25.172 -1.637 51.958 1.00 77.12 97 ARG A C 1
ATOM 777 O O . ARG A 1 97 ? -24.075 -1.162 51.675 1.00 77.12 97 ARG A O 1
ATOM 784 N N . PHE A 1 98 ? -25.876 -2.439 51.162 1.00 74.06 98 PHE A N 1
ATOM 785 C CA . PHE A 1 98 ? -25.428 -2.857 49.835 1.00 74.06 98 PHE A CA 1
ATOM 786 C C . PHE A 1 98 ? -25.187 -1.661 48.910 1.00 74.06 98 PHE A C 1
ATOM 788 O O . PHE A 1 98 ? -25.945 -0.687 48.939 1.00 74.06 98 PHE A O 1
ATOM 795 N N . THR A 1 99 ? -24.155 -1.752 48.073 1.00 82.31 99 THR A N 1
ATOM 796 C CA . THR A 1 99 ? -23.895 -0.784 47.003 1.00 82.31 99 THR A CA 1
ATOM 797 C C . THR A 1 99 ? -24.952 -0.893 45.907 1.00 82.31 99 THR A C 1
ATOM 799 O O . THR A 1 99 ? -25.678 -1.887 45.802 1.00 82.31 99 THR A O 1
ATOM 802 N N . ARG A 1 100 ? -25.024 0.113 45.033 1.00 80.56 100 ARG A N 1
ATOM 803 C CA . ARG A 1 100 ? -25.887 0.062 43.849 1.00 80.56 100 ARG A CA 1
ATOM 804 C C . ARG A 1 100 ? -25.557 -1.139 42.956 1.00 80.56 100 ARG A C 1
ATOM 806 O O . ARG A 1 100 ? -26.470 -1.826 42.501 1.00 80.56 100 ARG A O 1
ATOM 813 N N . VAL A 1 101 ? -24.269 -1.433 42.774 1.00 80.44 101 VAL A N 1
ATOM 814 C CA . VAL A 1 101 ? -23.765 -2.582 42.003 1.00 80.44 101 VAL A CA 1
ATOM 815 C C . VAL A 1 101 ? -24.147 -3.911 42.656 1.00 80.44 101 VAL A C 1
ATOM 817 O O . VAL A 1 101 ? -24.598 -4.833 41.977 1.00 80.44 101 VAL A O 1
ATOM 820 N N . GLU A 1 102 ? -24.012 -4.018 43.977 1.00 85.50 102 GLU A N 1
ATOM 821 C CA . GLU A 1 102 ? -24.406 -5.214 44.725 1.00 85.50 102 GLU A CA 1
ATOM 822 C C . GLU A 1 102 ? -25.915 -5.426 44.662 1.00 85.50 102 GLU A C 1
ATOM 824 O O . GLU A 1 102 ? -26.369 -6.528 44.367 1.00 85.50 102 GLU A O 1
ATOM 829 N N . MET A 1 103 ? -26.702 -4.366 44.850 1.00 90.12 103 MET A N 1
ATOM 830 C CA . MET A 1 103 ? -28.152 -4.418 44.711 1.00 90.12 103 MET A CA 1
ATOM 831 C C . MET A 1 103 ? -28.562 -4.818 43.290 1.00 90.12 103 MET A C 1
ATOM 833 O O . MET A 1 103 ? -29.452 -5.650 43.130 1.00 90.12 103 MET A O 1
ATOM 837 N N . ALA A 1 104 ? -27.896 -4.294 42.259 1.00 87.19 104 ALA A N 1
ATOM 838 C CA . ALA A 1 104 ? -28.132 -4.690 40.874 1.00 87.19 104 ALA A CA 1
ATOM 839 C C . ALA A 1 104 ? -27.816 -6.176 40.643 1.00 87.19 104 ALA A C 1
ATOM 841 O O . ALA A 1 104 ? -28.626 -6.882 40.042 1.00 87.19 104 ALA A O 1
ATOM 842 N N . ARG A 1 105 ? -26.691 -6.678 41.173 1.00 93.69 105 ARG A N 1
ATOM 843 C CA . ARG A 1 105 ? -26.330 -8.103 41.106 1.00 93.69 105 ARG A CA 1
ATOM 844 C C . ARG A 1 105 ? -27.368 -8.973 41.812 1.00 93.69 105 ARG A C 1
ATOM 846 O O . ARG A 1 105 ? -27.857 -9.920 41.207 1.00 93.69 105 ARG A O 1
ATOM 853 N N . VAL A 1 106 ? -27.756 -8.615 43.037 1.00 94.56 106 VAL A N 1
ATOM 854 C CA . VAL A 1 106 ? -28.781 -9.326 43.820 1.00 94.56 106 VAL A CA 1
ATOM 855 C C . VAL A 1 106 ? -30.122 -9.334 43.086 1.00 94.56 106 VAL A C 1
ATOM 857 O O . VAL A 1 106 ? -30.778 -10.369 43.008 1.00 94.56 106 VAL A O 1
ATOM 860 N N . LEU A 1 107 ? -30.543 -8.205 42.508 1.00 95.69 107 LEU A N 1
ATOM 861 C CA . LEU A 1 107 ? -31.782 -8.121 41.731 1.00 95.69 107 LEU A CA 1
ATOM 862 C C . LEU A 1 107 ? -31.724 -8.971 40.459 1.00 95.69 107 LEU A C 1
ATOM 864 O O . LEU A 1 107 ? -32.707 -9.629 40.121 1.00 95.69 107 LEU A O 1
ATOM 868 N N . MET A 1 108 ? -30.590 -8.971 39.763 1.00 94.25 108 MET A N 1
ATOM 869 C CA . MET A 1 108 ? -30.378 -9.779 38.566 1.00 94.25 108 MET A CA 1
ATOM 870 C C . MET A 1 108 ? -30.402 -11.272 38.894 1.00 94.25 108 MET A C 1
ATOM 872 O O . MET A 1 108 ? -31.092 -12.031 38.221 1.00 94.25 108 MET A O 1
ATOM 876 N N . GLU A 1 109 ? -29.731 -11.682 39.966 1.00 96.69 109 GLU A N 1
ATOM 877 C CA . GLU A 1 109 ? -29.699 -13.068 40.425 1.00 96.69 109 GLU A CA 1
ATOM 878 C C . GLU A 1 109 ? -31.083 -13.532 40.911 1.00 96.69 109 GLU A C 1
ATOM 880 O O . GLU A 1 109 ? -31.583 -14.580 40.496 1.00 96.69 109 GLU A O 1
ATOM 885 N N . ARG A 1 110 ? -31.787 -12.693 41.685 1.00 97.06 110 ARG A N 1
ATOM 886 C CA . ARG A 1 110 ? -33.196 -12.907 42.052 1.00 97.06 110 ARG A CA 1
ATOM 887 C C . ARG A 1 110 ? -34.072 -13.099 40.811 1.00 97.06 110 ARG A C 1
ATOM 889 O O . ARG A 1 110 ? -34.904 -14.006 40.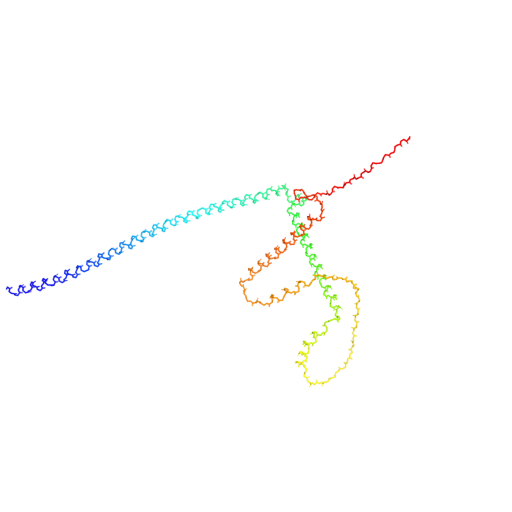781 1.00 97.06 110 ARG A O 1
ATOM 896 N N . ASN A 1 111 ? -33.920 -12.247 39.799 1.00 96.75 111 ASN A N 1
ATOM 897 C CA . ASN A 1 111 ? -34.694 -12.341 38.562 1.00 96.75 111 ASN A CA 1
ATOM 898 C C . ASN A 1 111 ? -34.346 -13.602 37.767 1.00 96.75 111 ASN A C 1
ATOM 900 O O . ASN A 1 111 ? -35.249 -14.233 37.228 1.00 96.75 111 ASN A O 1
ATOM 904 N N . GLN A 1 112 ? -33.077 -14.006 37.751 1.00 97.00 112 GLN A N 1
ATOM 905 C CA . GLN A 1 112 ? -32.635 -15.238 37.107 1.00 97.00 112 GLN A CA 1
ATOM 906 C C . GLN A 1 112 ? -33.281 -16.468 37.752 1.00 97.00 112 GLN A C 1
ATOM 908 O O . GLN A 1 112 ? -33.775 -17.349 37.049 1.00 97.00 112 GLN A O 1
ATOM 913 N N . TYR A 1 113 ? -33.325 -16.535 39.086 1.00 98.25 113 TYR A N 1
ATOM 914 C CA . TYR A 1 113 ? -34.032 -17.620 39.769 1.00 98.25 113 TYR A CA 1
ATOM 915 C C . TYR A 1 113 ? -35.539 -17.571 39.516 1.00 98.25 113 TYR A C 1
ATOM 917 O O . TYR A 1 113 ? -36.156 -18.617 39.329 1.00 98.25 113 TYR A O 1
ATOM 925 N N . LYS A 1 114 ? -36.131 -16.372 39.448 1.00 98.06 114 LYS A N 1
ATOM 926 C CA . LYS A 1 114 ? -37.543 -16.200 39.088 1.00 98.06 114 LYS A CA 1
ATOM 927 C C . LYS A 1 114 ? -37.836 -16.728 37.678 1.00 98.06 114 LYS A C 1
ATOM 929 O O . LYS A 1 114 ? -38.835 -17.413 37.504 1.00 98.06 114 LYS A O 1
ATOM 934 N N . GLU A 1 115 ? -36.983 -16.444 36.697 1.00 95.50 115 GLU A N 1
ATOM 935 C CA . GLU A 1 115 ? -37.119 -16.947 35.323 1.00 95.50 115 GLU A CA 1
ATOM 936 C C . GLU A 1 115 ? -37.015 -18.475 35.282 1.00 95.50 115 GLU A C 1
ATOM 938 O O . GLU A 1 115 ? -37.946 -19.130 34.823 1.00 95.50 115 GLU A O 1
ATOM 943 N N . LYS A 1 116 ? -35.970 -19.055 35.889 1.00 96.62 116 LYS A N 1
ATOM 944 C CA . LYS A 1 116 ? -35.808 -20.518 35.994 1.00 96.62 116 LYS A CA 1
ATOM 945 C C . LYS A 1 116 ? -36.997 -21.198 36.674 1.00 96.62 116 LYS A C 1
ATOM 947 O O . LYS A 1 116 ? -37.391 -22.296 36.293 1.00 96.62 116 LYS A O 1
ATOM 952 N N . PHE A 1 117 ? -37.568 -20.564 37.696 1.00 97.50 117 PHE A N 1
ATOM 953 C CA . PHE A 1 117 ? -38.755 -21.080 38.371 1.00 97.50 117 PHE A CA 1
ATOM 954 C C . PHE A 1 117 ? -39.984 -21.070 37.452 1.00 97.50 117 PHE A C 1
ATOM 956 O O . PHE A 1 117 ? -40.699 -22.068 37.393 1.00 97.50 117 PHE A O 1
ATOM 963 N N . MET A 1 118 ? -40.205 -19.982 36.708 1.00 96.50 118 MET A N 1
ATOM 964 C CA . MET A 1 118 ? -41.286 -19.901 35.720 1.00 96.50 118 MET A CA 1
ATOM 965 C C . MET A 1 118 ? -41.120 -20.961 34.621 1.00 96.50 118 MET A C 1
ATOM 967 O O . MET A 1 118 ? -42.071 -21.680 34.327 1.00 96.50 118 MET A O 1
ATOM 971 N N . GLU A 1 119 ? -39.909 -21.131 34.081 1.00 95.44 119 GLU A N 1
ATOM 972 C CA . GLU A 1 119 ? -39.593 -22.181 33.099 1.00 95.44 119 GLU A CA 1
ATOM 973 C C . GLU A 1 119 ? -39.892 -23.584 33.647 1.00 95.44 119 GLU A C 1
ATOM 975 O O . GLU A 1 119 ? -40.479 -24.425 32.962 1.00 95.44 119 GLU A O 1
ATOM 980 N N . LEU A 1 120 ? -39.527 -23.841 34.907 1.00 97.62 120 LEU A N 1
ATOM 981 C CA . LEU A 1 120 ? -39.799 -25.118 35.559 1.00 97.62 120 LEU A CA 1
ATOM 982 C C . LEU A 1 120 ? -41.306 -25.361 35.716 1.00 97.62 120 LEU A C 1
ATOM 984 O O . LEU A 1 120 ? -41.782 -26.461 35.427 1.00 97.62 120 LEU A O 1
ATOM 988 N N . GLN A 1 121 ? -42.070 -24.350 36.137 1.00 95.94 121 GLN A N 1
ATOM 989 C CA . GLN A 1 121 ? -43.529 -24.447 36.225 1.00 95.94 121 GLN A CA 1
ATOM 990 C C . GLN A 1 121 ? -44.162 -24.726 34.857 1.00 95.94 121 GLN A C 1
ATOM 992 O O . GLN A 1 121 ? -45.051 -25.573 34.750 1.00 95.94 121 GLN A O 1
ATOM 997 N N . GLU A 1 122 ? -43.685 -24.068 33.799 1.00 93.62 122 GLU A N 1
ATOM 998 C CA . GLU A 1 122 ? -44.133 -24.325 32.431 1.00 93.62 122 GLU A CA 1
ATOM 999 C C . GLU A 1 122 ? -43.835 -25.763 31.990 1.00 93.62 122 GLU A C 1
ATOM 1001 O O . GLU A 1 122 ? -44.711 -26.414 31.415 1.00 93.62 122 GLU A O 1
ATOM 1006 N N . ALA A 1 123 ? -42.651 -26.294 32.311 1.00 95.44 123 ALA A N 1
ATOM 1007 C CA . ALA A 1 123 ? -42.270 -27.672 32.003 1.00 95.44 123 ALA A CA 1
ATOM 1008 C C . ALA A 1 123 ? -43.129 -28.708 32.752 1.00 95.44 123 ALA A C 1
ATOM 1010 O O . ALA A 1 123 ? -43.544 -29.717 32.166 1.00 95.44 123 ALA A O 1
ATOM 1011 N N . VAL A 1 124 ? -43.446 -28.457 34.027 1.00 94.75 124 VAL A N 1
ATOM 1012 C CA . VAL A 1 124 ? -44.354 -29.308 34.815 1.00 94.75 124 VAL A CA 1
ATOM 1013 C C . VAL A 1 124 ? -45.753 -29.286 34.208 1.00 94.75 124 VAL A C 1
ATOM 1015 O O . VAL A 1 124 ? -46.283 -30.343 33.866 1.00 94.75 124 VAL A O 1
ATOM 1018 N N . ARG A 1 125 ? -46.309 -28.094 33.962 1.00 93.62 125 ARG A N 1
ATOM 1019 C CA . ARG A 1 125 ? -47.630 -27.929 33.339 1.00 93.62 125 ARG A CA 1
ATOM 1020 C C . ARG A 1 125 ? -47.694 -28.586 31.959 1.00 93.62 125 ARG A C 1
ATOM 1022 O O . ARG A 1 125 ? -48.697 -29.203 31.608 1.00 93.62 125 ARG A O 1
ATOM 1029 N N . TRP A 1 126 ? -46.629 -28.485 31.164 1.00 91.19 126 TRP A N 1
ATOM 1030 C CA . TRP A 1 126 ? -46.523 -29.151 29.865 1.00 91.19 126 TRP A CA 1
ATOM 1031 C C . TRP A 1 126 ? -46.547 -30.676 30.005 1.00 91.19 126 TRP A C 1
ATOM 1033 O O . TRP A 1 126 ? -47.270 -31.365 29.283 1.00 91.19 126 TRP A O 1
ATOM 1043 N N . THR A 1 127 ? -45.804 -31.210 30.973 1.00 91.12 127 THR A N 1
ATOM 1044 C CA . THR A 1 127 ? -45.789 -32.645 31.283 1.00 91.12 127 THR A CA 1
ATOM 1045 C C . THR A 1 127 ? -47.165 -33.134 31.741 1.00 91.12 127 THR A C 1
ATOM 1047 O O . THR A 1 127 ? -47.618 -34.202 31.323 1.00 91.12 127 THR A O 1
ATOM 1050 N N . GLU A 1 128 ? -47.869 -32.343 32.548 1.00 87.75 128 GLU A N 1
ATOM 1051 C CA . GLU A 1 128 ? -49.239 -32.625 32.983 1.00 87.75 128 GLU A CA 1
ATOM 1052 C C . GLU A 1 128 ? -50.238 -32.566 31.826 1.00 87.75 128 GLU A C 1
ATOM 1054 O O . GLU A 1 128 ? -51.071 -33.460 31.702 1.00 87.75 128 GLU A O 1
ATOM 1059 N N . MET A 1 129 ? -50.111 -31.595 30.920 1.00 86.38 129 MET A N 1
ATOM 1060 C CA . MET A 1 129 ? -50.924 -31.500 29.704 1.00 86.38 129 MET A CA 1
ATOM 1061 C C . MET A 1 129 ? -50.721 -32.715 28.783 1.00 86.38 129 MET A C 1
ATOM 1063 O O . MET A 1 129 ? -51.686 -33.261 28.242 1.00 86.38 129 MET A O 1
ATOM 1067 N N . ILE A 1 130 ? -49.484 -33.205 28.639 1.00 82.31 130 ILE A N 1
ATOM 1068 C CA . ILE A 1 130 ? -49.200 -34.463 27.929 1.00 82.31 130 ILE A CA 1
ATOM 1069 C C . ILE A 1 130 ? -49.840 -35.654 28.652 1.00 82.31 130 ILE A C 1
ATOM 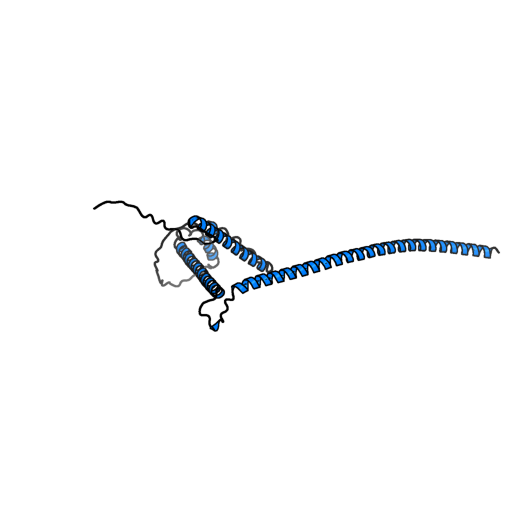1071 O O . ILE A 1 130 ? -50.429 -36.524 28.012 1.00 82.31 130 ILE A O 1
ATOM 1075 N N . ARG A 1 131 ? -49.752 -35.716 29.984 1.00 87.62 131 ARG A N 1
ATOM 1076 C CA . ARG A 1 131 ? -50.361 -36.800 30.768 1.00 87.62 131 ARG A CA 1
ATOM 1077 C C . ARG A 1 131 ? -51.887 -36.805 30.635 1.00 87.62 131 ARG A C 1
ATOM 1079 O O . ARG A 1 131 ? -52.461 -37.863 30.396 1.00 87.62 131 ARG A O 1
ATOM 1086 N N . ALA A 1 132 ? -52.523 -35.640 30.737 1.00 75.81 132 ALA A N 1
ATOM 1087 C CA . ALA A 1 132 ? -53.965 -35.473 30.595 1.00 75.81 132 ALA A CA 1
ATOM 1088 C C . ALA A 1 132 ? -54.439 -35.813 29.172 1.00 75.81 132 ALA A C 1
ATOM 1090 O O . ALA A 1 132 ? -55.360 -36.608 29.012 1.00 75.81 132 ALA A O 1
ATOM 1091 N N . SER A 1 133 ? -53.751 -35.320 28.135 1.00 72.75 133 SER A N 1
ATOM 1092 C CA . SER A 1 133 ? -54.079 -35.655 26.736 1.00 72.75 133 SER A CA 1
ATOM 1093 C C . SER A 1 133 ? -53.858 -37.131 26.392 1.00 72.75 133 SER A C 1
ATOM 1095 O O . SER A 1 133 ? -54.546 -37.676 25.533 1.00 72.75 133 SER A O 1
ATOM 1097 N N . ARG A 1 134 ? -52.947 -37.830 27.083 1.00 61.41 134 ARG A N 1
ATOM 1098 C CA . ARG A 1 134 ? -52.771 -39.281 26.922 1.00 61.41 134 ARG A CA 1
ATOM 1099 C C . ARG A 1 134 ? -53.937 -40.082 27.518 1.00 61.41 134 ARG A C 1
ATOM 1101 O O . ARG A 1 134 ? -54.227 -41.164 27.007 1.00 61.41 134 ARG A O 1
ATOM 1108 N N . ASN A 1 135 ? -54.633 -39.553 28.525 1.00 58.09 135 ASN A N 1
ATOM 1109 C CA . ASN A 1 135 ? -55.855 -40.158 29.063 1.00 58.09 135 ASN A CA 1
ATOM 1110 C C . ASN A 1 135 ? -57.104 -39.863 28.212 1.00 58.09 135 ASN A C 1
ATOM 1112 O O . ASN A 1 135 ? -58.056 -40.635 28.276 1.00 58.09 135 ASN A O 1
ATOM 1116 N N . ASP A 1 136 ? -57.063 -38.853 27.339 1.00 49.28 136 ASP A N 1
ATOM 1117 C CA . ASP A 1 136 ? -58.127 -38.514 26.377 1.00 49.28 136 ASP A CA 1
ATOM 1118 C C . ASP A 1 136 ? -57.994 -39.294 25.043 1.00 49.28 136 ASP A C 1
ATOM 1120 O O . ASP A 1 136 ? -58.210 -38.799 23.938 1.00 49.28 136 ASP A O 1
ATOM 1124 N N . SER A 1 137 ? -57.579 -40.563 25.132 1.00 46.12 137 SER A N 1
ATOM 1125 C CA . SER A 1 137 ? -57.302 -41.440 23.981 1.00 46.12 137 SER A CA 1
ATOM 1126 C C . SER A 1 137 ? -58.519 -42.281 23.567 1.00 46.12 137 SER A C 1
ATOM 1128 O O . SER A 1 137 ? -58.434 -43.513 23.487 1.00 46.12 137 SER A O 1
ATOM 1130 N N . THR A 1 138 ? -59.657 -41.650 23.275 1.00 48.38 138 THR A N 1
ATOM 1131 C CA . THR A 1 138 ? -60.810 -42.336 22.654 1.00 48.38 138 THR A CA 1
ATOM 1132 C C . THR A 1 138 ? -60.819 -42.269 21.123 1.00 48.38 138 THR A C 1
ATOM 1134 O O . THR A 1 138 ? -61.592 -43.007 20.518 1.00 48.38 138 THR A O 1
ATOM 1137 N N . LEU A 1 139 ? -59.926 -41.509 20.466 1.00 53.09 139 LEU A N 1
ATOM 1138 C CA . LEU A 1 139 ? -60.027 -41.275 19.011 1.00 53.09 139 LEU A CA 1
ATOM 1139 C C . LEU A 1 139 ? -58.846 -41.714 18.121 1.00 53.09 139 LEU A C 1
ATOM 1141 O O . LEU A 1 139 ? -58.996 -41.698 16.906 1.00 53.09 139 LEU A O 1
ATOM 1145 N N . ASP A 1 140 ? -57.724 -42.215 18.655 1.00 51.62 140 ASP A N 1
ATOM 1146 C CA . ASP A 1 140 ? -56.504 -42.432 17.838 1.00 51.62 140 ASP A CA 1
ATOM 1147 C C . ASP A 1 140 ? -56.006 -43.892 17.741 1.00 51.62 140 ASP A C 1
ATOM 1149 O O . ASP A 1 140 ? -54.811 -44.186 17.628 1.00 51.62 140 ASP A O 1
ATOM 1153 N N . LYS A 1 141 ? -56.927 -44.865 17.782 1.00 53.03 141 LYS A N 1
ATOM 1154 C CA . LYS A 1 141 ? -56.582 -46.305 17.744 1.00 53.03 141 LYS A CA 1
ATOM 1155 C C . LYS A 1 141 ? -56.287 -46.871 16.346 1.00 53.03 141 LYS A C 1
ATOM 1157 O O . LYS A 1 141 ? -55.797 -47.994 16.261 1.00 53.03 141 LYS A O 1
ATOM 1162 N N . LYS A 1 142 ? -56.533 -46.134 15.255 1.00 56.66 142 LYS A N 1
ATOM 1163 C CA . LYS A 1 142 ? -56.391 -46.684 13.888 1.00 56.66 142 LYS A CA 1
ATOM 1164 C C . LYS A 1 142 ? -54.983 -46.565 13.287 1.00 56.66 142 LYS A C 1
ATOM 1166 O O . LYS A 1 142 ? -54.604 -47.426 12.504 1.00 56.66 142 LYS A O 1
ATOM 1171 N N . SER A 1 143 ? -54.170 -45.583 13.688 1.00 56.09 143 SER A N 1
ATOM 1172 C CA . SER A 1 143 ? -52.838 -45.369 13.083 1.00 56.09 143 SER A CA 1
ATOM 1173 C C . SER A 1 143 ? -51.741 -46.281 13.667 1.00 56.09 143 SER A C 1
ATOM 1175 O O . SER A 1 143 ? -50.872 -46.783 12.956 1.00 56.09 143 SER A O 1
ATOM 1177 N N . LYS A 1 144 ? -51.811 -46.600 14.967 1.00 58.22 144 LYS A N 1
ATOM 1178 C CA . LYS A 1 144 ? -50.744 -47.343 15.666 1.00 58.22 144 LYS A CA 1
ATOM 1179 C C . LYS A 1 144 ? -50.718 -48.847 15.376 1.00 58.22 144 LYS A C 1
ATOM 1181 O O . LYS A 1 144 ? -49.682 -49.471 15.572 1.00 58.22 144 LYS A O 1
ATOM 1186 N N . GLN A 1 145 ? -51.810 -49.445 14.897 1.00 60.56 145 GLN A N 1
ATOM 1187 C CA . GLN A 1 145 ? -51.850 -50.891 14.634 1.00 60.56 145 GLN A CA 1
ATOM 1188 C C . GLN A 1 145 ? -51.033 -51.302 13.400 1.00 60.56 145 GLN A C 1
ATOM 1190 O O . GLN A 1 145 ? -50.495 -52.405 13.379 1.00 60.56 145 GLN A O 1
ATOM 1195 N N . SER A 1 146 ? -50.885 -50.424 12.401 1.00 58.16 146 SER A N 1
ATOM 1196 C CA . SER A 1 146 ? -50.199 -50.765 11.145 1.00 58.16 146 SER A CA 1
ATOM 1197 C C . SER A 1 146 ? -48.698 -51.003 11.330 1.00 58.16 146 SER A C 1
ATOM 1199 O O . SER A 1 146 ? -48.129 -51.887 10.698 1.00 58.16 146 SER A O 1
ATOM 1201 N N . ILE A 1 147 ? -48.059 -50.245 12.224 1.00 66.25 147 ILE A N 1
ATOM 1202 C CA . ILE A 1 147 ? -46.607 -50.315 12.444 1.00 66.25 147 ILE A CA 1
ATOM 1203 C C . ILE A 1 147 ? -46.248 -51.556 13.274 1.00 66.25 147 ILE A C 1
ATOM 1205 O O . ILE A 1 147 ? -45.253 -52.217 13.001 1.00 66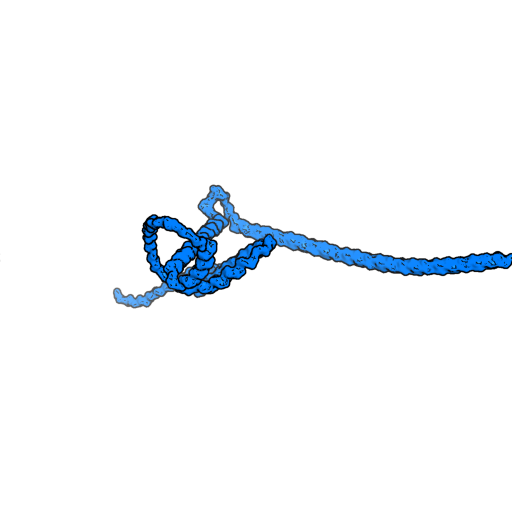.25 147 ILE A O 1
ATOM 1209 N N . TRP A 1 148 ? -47.094 -51.944 14.233 1.00 66.06 148 TRP A N 1
ATOM 1210 C CA . TRP A 1 148 ? -46.859 -53.127 15.069 1.00 66.06 148 TRP A CA 1
ATOM 1211 C C . TRP A 1 148 ? -47.061 -54.456 14.330 1.00 66.06 148 TRP A C 1
ATOM 1213 O O . TRP A 1 148 ? -46.381 -55.428 14.649 1.00 66.06 148 TRP A O 1
ATOM 1223 N N . LYS A 1 149 ? -47.930 -54.501 13.309 1.00 67.31 149 LYS A N 1
ATOM 1224 C CA . LYS A 1 149 ? -48.109 -55.706 12.480 1.00 67.31 149 LYS A CA 1
ATOM 1225 C C . LYS A 1 149 ? -46.910 -56.022 11.585 1.00 67.31 149 LYS A C 1
ATOM 1227 O O . LYS A 1 149 ? -46.687 -57.183 11.260 1.00 67.31 149 LYS A O 1
ATOM 1232 N N . PHE A 1 150 ? -46.133 -55.011 11.199 1.00 67.31 150 PHE A N 1
ATOM 1233 C CA . PHE A 1 150 ? -44.958 -55.210 10.350 1.00 67.31 150 PHE A CA 1
ATOM 1234 C C . PHE A 1 150 ? -43.813 -55.895 11.115 1.00 67.31 150 PHE A C 1
ATOM 1236 O O . PHE A 1 150 ? -43.155 -56.783 10.582 1.00 67.31 150 PHE A O 1
ATOM 1243 N N . PHE A 1 151 ? -43.625 -55.560 12.397 1.00 67.75 151 PHE A N 1
ATOM 1244 C CA . PHE A 1 151 ? -42.595 -56.180 13.241 1.00 67.75 151 PHE A CA 1
ATOM 1245 C C . PHE A 1 151 ? -43.018 -57.525 13.853 1.00 67.75 151 PHE A C 1
ATOM 1247 O O . PHE A 1 151 ? -42.153 -58.349 14.142 1.00 67.75 151 PHE A O 1
ATOM 1254 N N . SER A 1 152 ? -44.321 -57.806 14.009 1.00 61.09 152 SER A N 1
ATOM 1255 C CA . SER A 1 152 ? -44.780 -59.097 14.552 1.00 61.09 152 SER A CA 1
ATOM 1256 C C . SER A 1 152 ? -44.479 -60.297 13.643 1.00 61.09 152 SER A C 1
ATOM 1258 O O . SER A 1 152 ? -44.385 -61.419 14.137 1.00 61.09 152 SER A O 1
ATOM 1260 N N . ASN A 1 153 ? -44.274 -60.082 12.339 1.00 57.66 153 ASN A N 1
ATOM 1261 C CA . ASN A 1 153 ? -43.924 -61.148 11.391 1.00 57.66 153 ASN A CA 1
ATOM 1262 C C . ASN A 1 153 ? -42.414 -61.439 11.303 1.00 57.66 153 ASN A C 1
ATOM 1264 O O . ASN A 1 153 ? -42.037 -62.437 10.703 1.00 57.66 153 ASN A O 1
ATOM 1268 N N . LEU A 1 154 ? -41.554 -60.611 11.907 1.00 64.50 154 LEU A N 1
ATOM 1269 C CA . LEU A 1 154 ? -40.092 -60.779 11.869 1.00 64.50 154 LEU A CA 1
ATOM 1270 C C . LEU A 1 154 ? -39.541 -61.690 12.981 1.00 64.50 154 LEU A C 1
ATOM 1272 O O . LEU A 1 154 ? -38.407 -62.142 12.881 1.00 64.50 154 LEU A O 1
ATOM 1276 N N . PHE A 1 155 ? -40.337 -61.990 14.014 1.00 58.47 155 PHE A N 1
ATOM 1277 C CA . PHE A 1 155 ? -39.917 -62.810 15.165 1.00 58.47 155 PHE A CA 1
ATOM 1278 C C . PHE A 1 155 ? -40.854 -63.991 15.468 1.00 58.47 155 PHE A C 1
ATOM 1280 O O . PHE A 1 155 ? -40.715 -64.643 16.500 1.00 58.47 155 PHE A O 1
ATOM 1287 N N . SER A 1 156 ? -41.805 -64.283 14.579 1.00 46.81 156 SER A N 1
ATOM 1288 C CA . SER A 1 156 ? -42.762 -65.381 14.758 1.00 46.81 156 SER A CA 1
ATOM 1289 C C . SER A 1 156 ? -42.350 -66.610 13.940 1.00 46.81 156 SER A C 1
ATOM 1291 O O . SER A 1 156 ? -42.929 -66.891 12.894 1.00 46.81 156 SER A O 1
ATOM 1293 N N . THR A 1 157 ? -41.343 -67.342 14.420 1.00 36.31 157 THR A N 1
ATOM 1294 C CA . THR A 1 157 ? -41.036 -68.723 13.996 1.00 36.31 157 THR A CA 1
ATOM 1295 C C . THR A 1 157 ? -42.098 -69.681 14.566 1.00 36.31 157 THR A C 1
ATOM 1297 O O . THR A 1 157 ? -42.505 -69.498 15.718 1.00 36.31 157 THR A O 1
ATOM 1300 N N . PRO A 1 158 ? -42.578 -70.696 13.820 1.00 50.16 158 PRO A N 1
ATOM 1301 C CA . PRO A 1 158 ? -43.611 -71.595 14.307 1.00 50.16 158 PRO A CA 1
ATOM 1302 C C . PRO A 1 158 ? -42.981 -72.778 15.047 1.00 50.16 158 PRO A C 1
ATOM 1304 O O . PRO A 1 158 ? -42.622 -73.755 14.415 1.00 50.16 158 PRO A O 1
ATOM 1307 N N . GLU A 1 159 ? -42.893 -72.729 16.377 1.00 34.94 159 GLU A N 1
ATOM 1308 C CA . GLU A 1 159 ? -43.048 -73.939 17.198 1.00 34.94 159 GLU A CA 1
ATOM 1309 C C . GLU A 1 159 ? -43.295 -73.598 18.675 1.00 34.94 159 GLU A C 1
ATOM 1311 O O . GLU A 1 159 ? -42.602 -72.807 19.309 1.00 34.94 159 GLU A O 1
ATOM 1316 N N . ARG A 1 160 ? -44.372 -74.175 19.204 1.00 40.41 160 ARG A N 1
ATOM 1317 C CA . ARG A 1 160 ? -44.836 -74.130 20.603 1.00 40.41 160 ARG A CA 1
ATOM 1318 C C . ARG A 1 160 ? -44.167 -75.295 21.369 1.00 40.41 160 ARG A C 1
ATOM 1320 O O . ARG A 1 160 ? -43.881 -76.288 20.708 1.00 40.41 160 ARG A O 1
ATOM 1327 N N . PRO A 1 161 ? -44.012 -75.282 22.722 1.00 41.31 161 PRO A N 1
ATOM 1328 C CA . PRO A 1 161 ? -45.188 -75.300 23.605 1.00 41.31 161 PRO A CA 1
ATOM 1329 C C . PRO A 1 161 ? -45.092 -74.662 25.016 1.00 41.31 161 PRO A C 1
ATOM 1331 O O . PRO A 1 161 ? -44.106 -74.746 25.733 1.00 41.31 161 PRO A O 1
ATOM 1334 N N . GLN A 1 162 ? -46.239 -74.092 25.414 1.00 42.91 162 GLN A N 1
ATOM 1335 C CA . GLN A 1 162 ? -46.920 -74.191 26.721 1.00 42.91 162 GLN A CA 1
ATOM 1336 C C . GLN A 1 162 ? -46.092 -74.140 28.020 1.00 42.91 162 GLN A C 1
ATOM 1338 O O . GLN A 1 162 ? -45.584 -75.173 28.447 1.00 42.91 162 GLN A O 1
ATOM 1343 N N . ARG A 1 163 ? -46.196 -73.028 28.775 1.00 33.50 163 ARG A N 1
ATOM 1344 C CA . ARG A 1 163 ? -46.363 -73.049 30.249 1.00 33.50 163 ARG A CA 1
ATOM 1345 C C . ARG A 1 163 ? -47.282 -71.917 30.749 1.00 33.50 163 ARG A C 1
ATOM 1347 O O . ARG A 1 163 ? -47.403 -70.869 30.127 1.00 33.50 163 ARG A O 1
ATOM 1354 N N . LYS A 1 164 ? -47.979 -72.239 31.842 1.00 38.56 164 LYS A N 1
ATOM 1355 C CA . LYS A 1 164 ? -49.203 -71.663 32.435 1.00 38.56 164 LYS A CA 1
ATOM 1356 C C . LYS A 1 164 ? -49.039 -70.249 33.052 1.00 38.56 164 LYS A C 1
ATOM 1358 O O . LYS A 1 164 ? -47.916 -69.879 33.380 1.00 38.56 164 LYS A O 1
ATOM 1363 N N . PRO A 1 165 ? -50.143 -69.488 33.252 1.00 47.28 165 PRO A N 1
ATOM 1364 C CA . PRO A 1 165 ? -50.141 -68.115 33.779 1.00 47.28 165 PRO A CA 1
ATOM 1365 C C . PRO A 1 165 ? -50.316 -68.063 35.309 1.00 47.28 165 PRO A C 1
ATOM 1367 O O . PRO A 1 165 ? -50.808 -69.040 35.864 1.00 47.28 165 PRO A O 1
ATOM 1370 N N . LEU A 1 166 ? -49.955 -66.931 35.946 1.00 34.16 166 LEU A N 1
ATOM 1371 C CA . LEU A 1 166 ? -50.526 -66.298 37.171 1.00 34.16 166 LEU A CA 1
ATOM 1372 C C . LEU A 1 166 ? -49.530 -65.249 37.752 1.00 34.16 166 LEU A C 1
ATOM 1374 O O . LEU A 1 166 ? -48.327 -65.437 37.594 1.00 34.16 166 LEU A O 1
ATOM 1378 N N . PRO A 1 167 ? -49.958 -64.239 38.543 1.00 45.03 167 PRO A N 1
ATOM 1379 C CA . PRO A 1 167 ? -51.135 -63.383 38.413 1.00 45.03 167 PRO A CA 1
ATOM 1380 C C . PRO A 1 167 ? -50.791 -61.873 38.403 1.00 45.03 167 PRO A C 1
ATOM 1382 O O . PRO A 1 167 ? -49.701 -61.422 38.739 1.00 45.03 167 PRO A O 1
ATOM 1385 N N . TYR A 1 168 ? -51.800 -61.099 38.014 1.00 40.94 168 TYR A N 1
ATOM 1386 C CA . TYR A 1 168 ? -51.890 -59.641 38.014 1.00 40.94 168 TYR A CA 1
ATOM 1387 C C . TYR A 1 168 ? -51.624 -58.988 39.382 1.00 40.94 168 TYR A C 1
ATOM 1389 O O . TYR A 1 168 ? -52.108 -59.470 40.403 1.00 40.94 168 TYR A O 1
ATOM 1397 N N . VAL A 1 169 ? -51.027 -57.790 39.365 1.00 35.16 169 VAL A N 1
ATOM 1398 C CA . VAL A 1 169 ? -51.171 -56.792 40.437 1.00 35.16 169 VAL A CA 1
ATOM 1399 C C . VAL A 1 169 ? -51.756 -55.516 39.830 1.00 35.16 169 VAL A C 1
ATOM 1401 O O . VAL A 1 169 ? -51.142 -54.856 38.995 1.00 35.16 169 VAL A O 1
ATOM 1404 N N . ASN A 1 170 ? -52.988 -55.209 40.232 1.00 44.16 170 ASN A N 1
ATOM 1405 C CA . ASN A 1 170 ? -53.722 -53.992 39.900 1.00 44.16 170 ASN A CA 1
ATOM 1406 C C . ASN A 1 170 ? -53.336 -52.897 40.903 1.00 44.16 170 ASN A C 1
ATOM 1408 O O . ASN A 1 170 ? -53.562 -53.071 42.097 1.00 44.16 170 ASN A O 1
ATOM 1412 N N . VAL A 1 171 ? -52.864 -51.742 40.435 1.00 41.41 171 VAL A N 1
ATOM 1413 C CA . VAL A 1 171 ? -52.815 -50.521 41.255 1.00 41.41 171 VAL A CA 1
ATOM 1414 C C . VAL A 1 171 ? -53.551 -49.423 40.494 1.00 41.41 171 VAL A C 1
ATOM 1416 O O . VAL A 1 171 ? -53.116 -48.989 39.429 1.00 41.41 171 VAL A O 1
ATOM 1419 N N . ARG A 1 172 ? -54.713 -49.015 41.016 1.00 37.47 172 ARG A N 1
ATOM 1420 C CA . ARG A 1 172 ? -55.491 -47.874 40.519 1.00 37.47 172 ARG A CA 1
ATOM 1421 C C . ARG A 1 172 ? -55.171 -46.643 41.360 1.00 37.47 172 ARG A C 1
ATOM 1423 O O . ARG A 1 172 ? -55.217 -46.721 42.582 1.00 37.47 172 ARG A O 1
ATOM 1430 N N . TYR A 1 173 ? -54.932 -45.508 40.708 1.00 44.78 173 TYR A N 1
ATOM 1431 C CA . TYR A 1 173 ? -54.901 -44.197 41.355 1.00 44.78 173 TYR A CA 1
ATOM 1432 C C . TYR A 1 173 ? -55.761 -43.215 40.550 1.00 44.78 173 TYR A C 1
ATOM 1434 O O . TYR A 1 173 ? -55.596 -43.091 39.336 1.00 44.78 173 TYR A O 1
ATOM 1442 N N . ASN A 1 174 ? -56.716 -42.581 41.230 1.00 45.78 174 ASN A N 1
ATOM 1443 C CA . ASN A 1 174 ? -57.683 -41.631 40.680 1.00 45.78 174 ASN A CA 1
ATOM 1444 C C . ASN A 1 174 ? -57.125 -40.203 40.816 1.00 45.78 174 ASN A C 1
ATOM 1446 O O . ASN A 1 174 ? -56.672 -39.840 41.897 1.00 45.78 174 ASN A O 1
ATOM 1450 N N . ALA A 1 175 ? -57.221 -39.380 39.768 1.00 34.81 175 ALA A N 1
ATOM 1451 C CA . ALA A 1 175 ? -56.964 -37.938 39.844 1.00 34.81 175 ALA A CA 1
ATOM 1452 C C . ALA A 1 175 ? -58.092 -37.164 39.123 1.00 34.81 175 ALA A C 1
ATOM 1454 O O . ALA A 1 175 ? -58.372 -37.485 37.964 1.00 34.81 175 ALA A O 1
ATOM 1455 N N . PRO A 1 176 ? -58.755 -36.185 39.773 1.00 41.91 176 PRO A N 1
ATOM 1456 C CA . PRO A 1 176 ? -59.832 -35.401 39.169 1.00 41.91 176 PRO A CA 1
ATOM 1457 C C . PRO A 1 176 ? -59.345 -34.432 38.084 1.00 41.91 176 PRO A C 1
ATOM 1459 O O . PRO A 1 176 ? -58.345 -33.735 38.234 1.00 41.91 176 PRO A O 1
ATOM 1462 N N . THR A 1 177 ? -60.102 -34.393 36.994 1.00 39.75 177 THR A N 1
ATOM 1463 C CA . THR A 1 177 ? -59.937 -33.549 35.807 1.00 39.75 177 THR A CA 1
ATOM 1464 C C . THR A 1 177 ? -60.510 -32.145 36.011 1.00 39.75 177 THR A C 1
ATOM 1466 O O . THR A 1 177 ? -61.641 -32.028 36.478 1.00 39.75 177 THR A O 1
ATOM 1469 N N . HIS A 1 178 ? -59.835 -31.105 35.511 1.00 38.19 178 HIS A N 1
ATOM 1470 C CA . HIS A 1 178 ? -60.510 -29.890 35.044 1.00 38.19 178 HIS A CA 1
ATOM 1471 C C . HIS A 1 178 ? -59.948 -29.435 33.691 1.00 38.19 178 HIS A C 1
ATOM 1473 O O . HIS A 1 178 ? -58.762 -29.532 33.394 1.00 38.19 178 HIS A O 1
ATOM 1479 N N . HIS A 1 179 ? -60.892 -29.032 32.862 1.00 43.41 179 HIS A N 1
ATOM 1480 C CA . HIS A 1 179 ? -60.921 -28.858 31.417 1.00 43.41 179 HIS A CA 1
ATOM 1481 C C . HIS A 1 179 ? -60.761 -27.371 31.065 1.00 43.41 179 HIS A C 1
ATOM 1483 O O . HIS A 1 179 ? -61.205 -26.542 31.855 1.00 43.41 179 HIS A O 1
ATOM 1489 N N . VAL A 1 180 ? -60.173 -27.063 29.892 1.00 37.66 180 VAL A N 1
ATOM 1490 C CA . VAL A 1 180 ? -60.578 -26.033 28.888 1.00 37.66 180 VAL A CA 1
ATOM 1491 C C . VAL A 1 180 ? -59.399 -25.701 27.931 1.00 37.66 180 VAL A C 1
ATOM 1493 O O . VAL A 1 180 ? -58.285 -25.410 28.360 1.00 37.66 180 VAL A O 1
ATOM 1496 N N . ALA A 1 181 ? -59.665 -25.781 26.619 1.00 40.84 181 ALA A N 1
ATOM 1497 C CA . ALA A 1 181 ? -58.813 -25.426 25.460 1.00 40.84 181 ALA A CA 1
ATOM 1498 C C . ALA A 1 181 ? -59.195 -24.011 24.917 1.00 40.84 181 ALA A C 1
ATOM 1500 O O . ALA A 1 181 ? -59.929 -23.328 25.628 1.00 40.84 181 ALA A O 1
ATOM 1501 N N . PRO A 1 182 ? -58.882 -23.542 23.675 1.00 48.25 182 PRO A N 1
ATOM 1502 C CA . PRO A 1 182 ? -57.869 -23.909 22.662 1.00 48.25 182 PRO A CA 1
ATOM 1503 C C . PRO A 1 182 ? -57.116 -22.683 22.044 1.00 48.25 182 PRO A C 1
ATOM 1505 O O . PRO A 1 182 ? -57.733 -21.696 21.658 1.00 48.25 182 PRO A O 1
ATOM 1508 N N . ALA A 1 183 ? -55.790 -22.751 21.831 1.00 41.50 183 ALA A N 1
ATOM 1509 C CA . ALA A 1 183 ? -55.063 -21.746 21.012 1.00 41.50 183 ALA A CA 1
ATOM 1510 C C . ALA A 1 183 ? -53.825 -22.276 20.243 1.00 41.50 183 ALA A C 1
ATOM 1512 O O . ALA A 1 183 ? -53.088 -21.505 19.633 1.00 41.50 183 ALA A O 1
ATOM 1513 N N . LEU A 1 184 ? -53.545 -23.585 20.271 1.00 49.72 184 LEU A N 1
ATOM 1514 C CA . LEU A 1 184 ? -52.198 -24.123 19.998 1.00 49.72 184 LEU A CA 1
ATOM 1515 C C . LEU A 1 184 ? -52.028 -24.882 18.668 1.00 49.72 184 LEU A C 1
ATOM 1517 O O . LEU A 1 184 ? -51.067 -25.634 18.507 1.00 49.72 184 LEU A O 1
ATOM 1521 N N . GLU A 1 185 ? -52.893 -24.656 17.680 1.00 44.91 185 GLU A N 1
ATOM 1522 C CA . GLU A 1 185 ? -52.769 -25.307 16.363 1.00 44.91 185 GLU A CA 1
ATOM 1523 C C . GLU A 1 185 ? -51.553 -24.778 15.558 1.00 44.91 185 GLU A C 1
ATOM 1525 O O . GLU A 1 185 ? -50.918 -25.501 14.787 1.00 44.91 185 GLU A O 1
ATOM 1530 N N . SER A 1 186 ? -51.145 -23.523 15.784 1.00 50.44 186 SER A N 1
ATOM 1531 C CA . SER A 1 186 ? -50.171 -22.809 14.937 1.00 50.44 186 SER A CA 1
ATOM 1532 C C . SER A 1 186 ? -48.694 -23.183 15.157 1.00 50.44 186 SER A C 1
ATOM 1534 O O . SER A 1 186 ? -47.839 -22.822 14.341 1.00 50.44 186 SER A O 1
ATOM 1536 N N . MET A 1 187 ? -48.353 -23.905 16.233 1.00 47.25 187 MET A N 1
ATOM 1537 C CA . MET A 1 187 ? -46.958 -24.276 16.541 1.00 47.25 187 MET A CA 1
ATOM 1538 C C . MET A 1 187 ? -46.530 -25.638 15.983 1.00 47.25 187 MET A C 1
ATOM 1540 O O . MET A 1 187 ? -45.336 -25.904 15.855 1.00 47.25 187 MET A O 1
ATOM 1544 N N . ARG A 1 188 ? -47.473 -26.495 15.578 1.00 48.44 188 ARG A N 1
ATOM 1545 C CA . ARG A 1 188 ? -47.168 -27.895 15.247 1.00 48.44 188 ARG A CA 1
ATOM 1546 C C . ARG A 1 188 ? -46.472 -28.086 13.892 1.00 48.44 188 ARG A C 1
ATOM 1548 O O . ARG A 1 188 ? -45.799 -29.092 13.694 1.00 48.44 188 ARG A O 1
ATOM 1555 N N . LYS A 1 189 ? -46.581 -27.123 12.968 1.00 50.25 189 LYS A N 1
ATOM 1556 C CA . LYS A 1 189 ? -46.068 -27.267 11.590 1.00 50.25 189 LYS A CA 1
ATOM 1557 C C . LYS A 1 189 ? -44.602 -26.863 11.378 1.00 50.25 189 LYS A C 1
ATOM 1559 O O . LYS A 1 189 ? -44.042 -27.223 10.352 1.00 50.25 189 LYS A O 1
ATOM 1564 N N . ARG A 1 190 ? -43.957 -26.165 12.322 1.00 52.28 190 ARG A N 1
ATOM 1565 C CA . ARG A 1 190 ? -42.561 -25.697 12.150 1.00 52.28 190 ARG A CA 1
ATOM 1566 C C . ARG A 1 190 ? -41.488 -26.690 12.607 1.00 52.28 190 ARG A C 1
ATOM 1568 O O . ARG A 1 190 ? -40.353 -26.584 12.176 1.00 52.28 190 ARG A O 1
ATOM 1575 N N . SER A 1 191 ? -41.839 -27.683 13.424 1.00 48.69 191 SER A N 1
ATOM 1576 C CA . SER A 1 191 ? -40.856 -28.581 14.054 1.00 48.69 191 SER A CA 1
ATOM 1577 C C . SER A 1 191 ? -40.315 -29.702 13.146 1.00 48.69 191 SER A C 1
ATOM 1579 O O . SER A 1 191 ? -39.407 -30.418 13.565 1.00 48.69 191 SER A O 1
ATOM 1581 N N . LEU A 1 192 ? -40.866 -29.913 11.944 1.00 46.75 192 LEU A N 1
ATOM 1582 C CA . LEU A 1 192 ? -40.520 -31.073 11.103 1.00 46.75 192 LEU A CA 1
ATOM 1583 C C . LEU A 1 192 ? -39.419 -30.814 10.063 1.00 46.75 192 LEU A C 1
ATOM 1585 O O . LEU A 1 192 ? -38.920 -31.772 9.480 1.00 46.75 192 LEU A O 1
ATOM 1589 N N . THR A 1 193 ? -39.006 -29.565 9.838 1.00 49.00 193 THR A N 1
ATOM 1590 C CA . THR A 1 193 ? -38.023 -29.227 8.791 1.00 49.00 193 THR A CA 1
ATOM 1591 C C . THR A 1 193 ? -36.565 -29.272 9.258 1.00 49.00 193 THR A C 1
ATOM 1593 O O . THR A 1 193 ? -35.679 -29.441 8.428 1.00 49.00 193 THR A O 1
ATOM 1596 N N . ASP A 1 194 ? -36.297 -29.204 10.566 1.00 46.44 194 ASP A N 1
ATOM 1597 C CA . ASP A 1 194 ? -34.936 -29.011 11.105 1.00 46.44 194 ASP A CA 1
ATOM 1598 C C . ASP A 1 194 ? -34.105 -30.296 11.295 1.00 46.44 194 ASP A C 1
ATOM 1600 O O . ASP A 1 194 ? -32.956 -30.238 11.723 1.00 46.44 194 ASP A O 1
ATOM 1604 N N . ARG A 1 195 ? -34.630 -31.487 10.975 1.00 46.66 195 ARG A N 1
ATOM 1605 C CA . ARG A 1 195 ? -33.931 -32.766 11.248 1.00 46.66 195 ARG A CA 1
ATOM 1606 C C . ARG A 1 195 ? -33.074 -33.321 10.105 1.00 46.66 195 ARG A C 1
ATOM 1608 O O . ARG A 1 195 ? -32.752 -34.507 10.116 1.00 46.66 195 ARG A O 1
ATOM 1615 N N . LYS A 1 196 ? -32.690 -32.514 9.112 1.00 47.81 196 LYS A N 1
ATOM 1616 C CA . LYS A 1 196 ? -31.906 -33.018 7.972 1.00 47.81 196 LYS A CA 1
ATOM 1617 C C . LYS A 1 196 ? -30.825 -32.037 7.509 1.00 47.81 196 LYS A C 1
ATOM 1619 O O . LYS A 1 196 ? -30.978 -31.429 6.460 1.00 47.81 196 LYS A O 1
ATOM 1624 N N . ARG A 1 197 ? -29.731 -31.906 8.270 1.00 50.69 197 ARG A N 1
ATOM 1625 C CA . ARG A 1 197 ? -28.401 -31.470 7.782 1.00 50.69 197 ARG A CA 1
ATOM 1626 C C . ARG A 1 197 ? -27.363 -31.650 8.893 1.00 50.69 197 ARG A C 1
ATOM 1628 O O . ARG A 1 197 ? -27.263 -30.839 9.801 1.00 50.69 197 ARG A O 1
ATOM 1635 N N . GLY A 1 198 ? -26.655 -32.775 8.846 1.00 47.84 198 GLY A N 1
ATOM 1636 C CA . GLY A 1 198 ? -25.518 -33.090 9.706 1.00 47.84 198 GLY A CA 1
ATOM 1637 C C . GLY A 1 198 ? -24.285 -33.274 8.835 1.00 47.84 198 GLY A C 1
ATOM 1638 O O . GLY A 1 198 ? -23.938 -34.403 8.514 1.00 47.84 198 GLY A O 1
ATOM 1639 N N . LEU A 1 199 ? -23.711 -32.161 8.387 1.00 46.94 199 LEU A N 1
ATOM 1640 C CA . LEU A 1 199 ? -22.384 -32.035 7.786 1.00 46.94 199 LEU A CA 1
ATOM 1641 C C . LEU A 1 199 ? -22.152 -30.525 7.671 1.00 46.94 199 LEU A C 1
ATOM 1643 O O . LEU A 1 199 ? -22.892 -29.919 6.913 1.00 46.94 199 LEU A O 1
ATOM 1647 N N . ASP A 1 200 ? -21.297 -29.946 8.525 1.00 40.41 200 ASP A N 1
ATOM 1648 C CA . ASP A 1 200 ? -20.604 -28.642 8.371 1.00 40.41 200 ASP A CA 1
ATOM 1649 C C . ASP A 1 200 ? -20.101 -28.157 9.748 1.00 40.41 200 ASP A C 1
ATOM 1651 O O . ASP A 1 200 ? -20.698 -27.322 10.423 1.00 40.41 200 ASP A O 1
ATOM 1655 N N . TYR A 1 201 ? -18.968 -28.706 10.197 1.00 44.81 201 TYR A N 1
ATOM 1656 C CA . TYR A 1 201 ? -18.343 -28.380 11.492 1.00 44.81 201 TYR A CA 1
ATOM 1657 C C . TYR A 1 201 ? -17.654 -26.993 11.510 1.00 44.81 201 TYR A C 1
ATOM 1659 O O . TYR A 1 201 ? -17.082 -26.601 12.519 1.00 44.81 201 TYR A O 1
ATOM 1667 N N . LEU A 1 202 ? -17.740 -26.230 10.411 1.00 48.31 202 LEU A N 1
ATOM 1668 C CA . LEU A 1 202 ? -17.297 -24.831 10.307 1.00 48.31 202 LEU A CA 1
ATOM 1669 C C . LEU A 1 202 ? -18.477 -23.827 10.366 1.00 48.31 202 LEU A C 1
ATOM 1671 O O . LEU A 1 202 ? -18.260 -22.639 10.575 1.00 48.31 202 LEU A O 1
ATOM 1675 N N . ASP A 1 203 ? -19.728 -24.293 10.229 1.00 46.47 203 ASP A N 1
ATOM 1676 C CA . ASP A 1 203 ? -20.959 -23.470 10.244 1.00 46.47 203 ASP A CA 1
ATOM 1677 C C . ASP A 1 203 ? -21.636 -23.417 11.637 1.00 46.47 203 ASP A C 1
ATOM 1679 O O . ASP A 1 203 ? -22.597 -22.681 11.871 1.00 46.47 203 ASP A O 1
ATOM 1683 N N . GLY A 1 204 ? -21.123 -24.186 12.606 1.00 46.88 204 GLY A N 1
ATOM 1684 C CA . GLY A 1 204 ? -21.695 -24.308 13.952 1.00 46.88 204 GLY A CA 1
ATOM 1685 C C . GLY A 1 204 ? -21.590 -23.041 14.812 1.00 46.88 204 GLY A C 1
ATOM 1686 O O . GLY A 1 204 ? -22.524 -22.731 15.554 1.00 46.88 204 GLY A O 1
ATOM 1687 N N . GLU A 1 205 ? -20.502 -22.275 14.696 1.00 47.50 205 GLU A N 1
ATOM 1688 C CA . GLU A 1 205 ? -20.321 -21.027 15.458 1.00 47.50 205 GLU A CA 1
ATOM 1689 C C . GLU A 1 205 ? -21.222 -19.901 14.932 1.00 47.50 205 GLU A C 1
ATOM 1691 O O . GLU A 1 205 ? -21.944 -19.265 15.703 1.00 47.50 205 GLU A O 1
ATOM 1696 N N . ILE A 1 206 ? -21.279 -19.731 13.608 1.00 50.50 206 ILE A N 1
ATOM 1697 C CA . ILE A 1 206 ? -22.111 -18.715 12.945 1.00 50.50 206 ILE A CA 1
ATOM 1698 C C . ILE A 1 206 ? -23.605 -19.023 13.140 1.00 50.50 206 ILE A C 1
ATOM 1700 O O . ILE A 1 206 ? -24.418 -18.113 13.331 1.00 50.50 206 ILE A O 1
ATOM 1704 N N . SER A 1 207 ? -23.986 -20.303 13.139 1.00 54.25 207 SER A N 1
ATOM 1705 C CA . SER A 1 207 ? -25.364 -20.735 13.388 1.00 54.25 207 SER A CA 1
ATOM 1706 C C . SER A 1 207 ? -25.787 -20.586 14.854 1.00 54.25 207 SER A C 1
ATOM 1708 O O . SER A 1 207 ? -26.933 -20.216 15.119 1.00 54.25 207 SER A O 1
ATOM 1710 N N . SER A 1 208 ? -24.876 -20.802 15.810 1.00 56.28 208 SER A N 1
ATOM 1711 C CA . SER A 1 208 ? -25.128 -20.568 17.241 1.00 56.28 208 SER A CA 1
ATOM 1712 C C . SER A 1 208 ? -25.372 -19.085 17.534 1.00 56.28 208 SER A C 1
ATOM 1714 O O . SER A 1 208 ? -26.355 -18.729 18.193 1.00 56.28 208 SER A O 1
ATOM 1716 N N . GLU A 1 209 ? -24.550 -18.204 16.955 1.00 57.41 209 GLU A N 1
ATOM 1717 C CA . GLU A 1 209 ? -24.703 -16.756 17.096 1.00 57.41 209 GLU A CA 1
ATOM 1718 C C . GLU A 1 209 ? -25.987 -16.250 16.424 1.00 57.41 209 GLU A C 1
ATOM 1720 O O . GLU A 1 209 ? -26.771 -15.533 17.049 1.00 57.41 209 GLU A O 1
ATOM 1725 N N . LYS A 1 210 ? -26.303 -16.718 15.208 1.00 63.75 210 LYS A N 1
ATOM 1726 C CA . LYS A 1 210 ? -27.577 -16.398 14.540 1.00 63.75 210 LYS A CA 1
ATOM 1727 C C . LYS A 1 210 ? -28.797 -16.893 15.325 1.00 63.75 210 LYS A C 1
ATOM 1729 O O . LYS A 1 210 ? -29.818 -16.201 15.363 1.00 63.75 210 LYS A O 1
ATOM 1734 N N . LEU A 1 211 ? -28.719 -18.050 15.986 1.00 65.81 211 LEU A N 1
ATOM 1735 C CA . LEU A 1 211 ? -29.809 -18.580 16.814 1.00 65.81 211 LEU A CA 1
ATOM 1736 C C . LEU A 1 211 ? -29.980 -17.781 18.117 1.00 65.81 211 LEU A C 1
ATOM 1738 O O . LEU A 1 211 ? -31.110 -17.494 18.527 1.00 65.81 211 LEU A O 1
ATOM 1742 N N . ALA A 1 212 ? -28.875 -17.380 18.750 1.00 66.88 212 ALA A N 1
ATOM 1743 C CA . ALA A 1 212 ? -28.882 -16.505 19.920 1.00 66.88 212 ALA A CA 1
ATOM 1744 C C . ALA A 1 212 ? -29.440 -15.115 19.578 1.00 66.88 212 ALA A C 1
ATOM 1746 O O . ALA A 1 212 ? -30.274 -14.578 20.315 1.00 66.88 212 ALA A O 1
ATOM 1747 N N . GLN A 1 213 ? -29.058 -14.574 18.420 1.00 68.81 213 GLN A N 1
ATOM 1748 C CA . GLN A 1 213 ? -29.521 -13.288 17.916 1.00 68.81 213 GLN A CA 1
ATOM 1749 C C . GLN A 1 213 ? -31.015 -13.324 17.582 1.00 68.81 213 GLN A C 1
ATOM 1751 O O . GLN A 1 213 ? -31.750 -12.429 17.994 1.00 68.81 213 GLN A O 1
ATOM 1756 N N . ARG A 1 214 ? -31.502 -14.406 16.960 1.00 71.00 214 ARG A N 1
ATOM 1757 C CA . ARG A 1 214 ? -32.933 -14.607 16.685 1.00 71.00 214 ARG A CA 1
ATOM 1758 C C . ARG A 1 214 ? -33.775 -14.721 17.964 1.00 71.00 214 ARG A C 1
ATOM 1760 O O . ARG A 1 214 ? -34.838 -14.113 18.071 1.00 71.00 214 ARG A O 1
ATOM 1767 N N . ARG A 1 215 ? -33.276 -15.423 18.987 1.00 70.62 215 ARG A N 1
ATOM 1768 C CA . ARG A 1 215 ? -33.937 -15.503 20.304 1.00 70.62 215 ARG A CA 1
ATOM 1769 C C . ARG A 1 215 ? -33.903 -14.160 21.049 1.00 70.62 215 ARG A C 1
ATOM 1771 O O . ARG A 1 215 ? -34.816 -13.841 21.811 1.00 70.62 215 ARG A O 1
ATOM 1778 N N . ALA A 1 216 ? -32.859 -13.353 20.850 1.00 73.31 216 ALA A N 1
ATOM 1779 C CA . ALA A 1 216 ? -32.776 -12.000 21.398 1.00 73.31 216 ALA A CA 1
ATOM 1780 C C . ALA A 1 216 ? -33.748 -11.030 20.703 1.00 73.31 216 ALA A C 1
ATOM 1782 O O . ALA A 1 216 ? -34.356 -10.195 21.376 1.00 73.31 216 ALA A O 1
ATOM 1783 N N . THR A 1 217 ? -33.946 -11.153 19.387 1.00 73.56 217 THR A N 1
ATOM 1784 C CA . THR A 1 217 ? -34.931 -10.349 18.648 1.00 73.56 217 THR A CA 1
ATOM 1785 C C . THR A 1 217 ? -36.361 -10.715 19.026 1.00 73.56 217 THR A C 1
ATOM 1787 O O . THR A 1 217 ? -37.145 -9.813 19.309 1.00 73.56 217 THR A O 1
ATOM 1790 N N . GLU A 1 218 ? -36.680 -12.006 19.158 1.00 74.94 218 GLU A N 1
ATOM 1791 C CA . GLU A 1 218 ? -38.008 -12.462 19.599 1.00 74.94 218 GLU A CA 1
ATOM 1792 C C . GLU A 1 218 ? -38.343 -11.945 21.010 1.00 74.94 218 GLU A C 1
ATOM 1794 O O . GLU A 1 218 ? -39.429 -11.409 21.236 1.00 74.94 218 GLU A O 1
ATOM 1799 N N . ARG A 1 219 ? -37.381 -11.978 21.948 1.00 76.69 219 ARG A N 1
ATOM 1800 C CA . ARG A 1 219 ? -37.557 -11.374 23.283 1.00 76.69 219 ARG A CA 1
ATOM 1801 C C . ARG A 1 219 ? -37.753 -9.860 23.233 1.00 76.69 219 ARG A C 1
ATOM 1803 O O . ARG A 1 219 ? -38.590 -9.336 23.965 1.00 76.69 219 ARG A O 1
ATOM 1810 N N . ARG A 1 220 ? -37.011 -9.138 22.381 1.00 78.44 220 ARG A N 1
ATOM 1811 C CA . ARG A 1 220 ? -37.198 -7.684 22.199 1.00 78.44 220 ARG A CA 1
ATOM 1812 C C . ARG A 1 220 ? -38.590 -7.359 21.664 1.00 78.44 220 ARG A C 1
ATOM 1814 O O . ARG A 1 220 ? -39.182 -6.371 22.091 1.00 78.44 220 ARG A O 1
ATOM 1821 N N . GLU A 1 221 ? -39.113 -8.170 20.754 1.00 77.44 221 GLU A N 1
ATOM 1822 C CA . GLU A 1 221 ? -40.454 -7.994 20.194 1.00 77.44 221 GLU A CA 1
ATOM 1823 C C . GLU A 1 221 ? -41.549 -8.299 21.216 1.00 77.44 221 GLU A C 1
ATOM 1825 O O . GLU A 1 221 ? -42.483 -7.509 21.347 1.00 77.44 221 GLU A O 1
ATOM 1830 N N . GLN A 1 222 ? -41.392 -9.355 22.017 1.00 74.62 222 GLN A N 1
ATOM 1831 C CA . GLN A 1 222 ? -42.298 -9.653 23.129 1.00 74.62 222 GLN A CA 1
ATOM 1832 C C . GLN A 1 222 ? -42.306 -8.528 24.169 1.00 74.62 222 GLN A C 1
ATOM 1834 O O . GLN A 1 222 ? -43.370 -8.031 24.531 1.00 74.62 222 GLN A O 1
ATOM 1839 N N . TYR A 1 223 ? -41.134 -8.039 24.587 1.00 76.12 223 TYR A N 1
ATOM 1840 C CA . TYR A 1 223 ? -41.047 -6.893 25.497 1.00 76.12 223 TYR A CA 1
ATOM 1841 C C . TYR A 1 223 ? -41.666 -5.627 24.900 1.00 76.12 223 TYR A C 1
ATOM 1843 O O . TYR A 1 223 ? -42.308 -4.857 25.614 1.00 76.12 223 TYR A O 1
ATOM 1851 N N . ARG A 1 224 ? -41.504 -5.402 23.590 1.00 83.94 224 ARG A N 1
ATOM 1852 C CA . ARG A 1 224 ? -42.136 -4.281 22.886 1.00 83.94 224 ARG A CA 1
ATOM 1853 C C . ARG A 1 224 ? -43.659 -4.405 22.914 1.00 83.94 224 ARG A C 1
ATOM 1855 O O . ARG A 1 224 ? -44.323 -3.405 23.172 1.00 83.94 224 ARG A O 1
ATOM 1862 N N . GLN A 1 225 ? -44.202 -5.601 22.691 1.00 80.44 225 GLN A N 1
ATOM 1863 C CA . GLN A 1 225 ? -45.644 -5.860 22.740 1.00 80.44 225 GLN A CA 1
ATOM 1864 C C . GLN A 1 225 ? -46.206 -5.689 24.156 1.00 80.44 225 GLN A C 1
ATOM 1866 O O . GLN A 1 225 ? -47.173 -4.951 24.328 1.00 80.44 225 GLN A O 1
ATOM 1871 N N . VAL A 1 226 ? -45.556 -6.261 25.176 1.00 78.25 226 VAL A N 1
ATOM 1872 C CA . VAL A 1 226 ? -45.950 -6.089 26.587 1.00 78.25 226 VAL A CA 1
ATOM 1873 C C . VAL A 1 226 ? -45.916 -4.615 26.976 1.00 78.25 226 VAL A C 1
ATOM 1875 O O . VAL A 1 226 ? -46.882 -4.093 27.519 1.00 78.25 226 VAL A O 1
ATOM 1878 N N . ARG A 1 227 ? -44.842 -3.897 26.635 1.00 77.06 227 ARG A N 1
ATOM 1879 C CA . ARG A 1 227 ? -44.716 -2.466 26.938 1.00 77.06 227 ARG A CA 1
ATOM 1880 C C . ARG A 1 227 ? -45.763 -1.625 26.206 1.00 77.06 227 ARG A C 1
ATOM 1882 O O . ARG A 1 227 ? -46.258 -0.656 26.773 1.00 77.06 227 ARG A O 1
ATOM 1889 N N . AL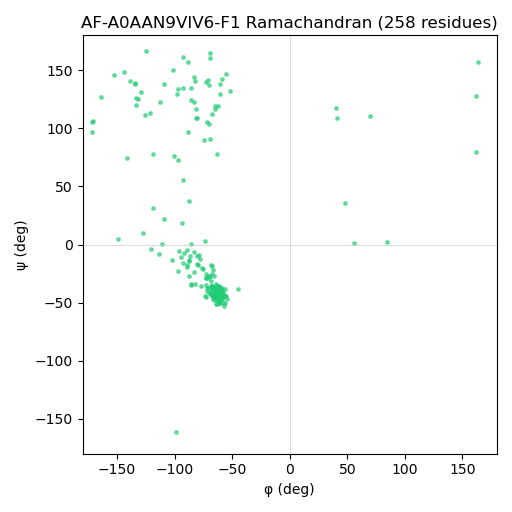A A 1 228 ? -46.109 -1.970 24.967 1.00 72.88 228 ALA A N 1
ATOM 1890 C CA . ALA A 1 228 ? -47.176 -1.300 24.229 1.00 72.88 228 ALA A CA 1
ATOM 1891 C C . ALA A 1 228 ? -48.560 -1.563 24.844 1.00 72.88 228 ALA A C 1
ATOM 1893 O O . ALA A 1 228 ? -49.384 -0.654 24.870 1.00 72.88 228 ALA A O 1
ATOM 1894 N N . HIS A 1 229 ? -48.798 -2.768 25.364 1.00 71.25 229 HIS A N 1
ATOM 1895 C CA . HIS A 1 229 ? -50.053 -3.133 26.018 1.00 71.25 229 HIS A CA 1
ATOM 1896 C C . HIS A 1 229 ? -50.193 -2.488 27.402 1.00 71.25 229 HIS A C 1
ATOM 1898 O O . HIS A 1 229 ? -51.201 -1.846 27.670 1.00 71.25 229 HIS A O 1
ATOM 1904 N N . VAL A 1 230 ? -49.135 -2.509 28.220 1.00 68.25 230 VAL A N 1
ATOM 1905 C CA . VAL A 1 230 ? -49.085 -1.795 29.510 1.00 68.25 230 VAL A CA 1
ATOM 1906 C C . VAL A 1 230 ? -49.299 -0.290 29.316 1.00 68.25 230 VAL A C 1
ATOM 1908 O O . VAL A 1 230 ? -49.996 0.343 30.099 1.00 68.25 230 VAL A O 1
ATOM 1911 N N . ARG A 1 231 ? -48.771 0.296 28.231 1.00 64.56 231 ARG A N 1
ATOM 1912 C CA . ARG A 1 231 ? -49.047 1.702 27.886 1.00 64.56 231 ARG A CA 1
ATOM 1913 C C . ARG A 1 231 ? -50.496 1.969 27.470 1.00 64.56 231 ARG A C 1
ATOM 1915 O O . ARG A 1 231 ? -50.917 3.116 27.575 1.00 64.56 231 ARG A O 1
ATOM 1922 N N . LYS A 1 232 ? -51.220 0.973 26.952 1.00 64.06 232 LYS A N 1
ATOM 1923 C CA . LYS A 1 232 ? -52.617 1.118 26.514 1.00 64.06 232 LYS A CA 1
ATOM 1924 C C . LYS A 1 232 ? -53.616 0.917 27.654 1.00 64.06 232 LYS A C 1
ATOM 1926 O O . LYS A 1 232 ? -54.612 1.630 27.673 1.00 64.06 232 LYS A O 1
ATOM 1931 N N . ASP A 1 233 ? -53.326 0.025 28.600 1.00 53.28 233 ASP A N 1
ATOM 1932 C CA . ASP A 1 233 ? -54.311 -0.389 29.608 1.00 53.28 233 ASP A CA 1
ATOM 1933 C C . ASP A 1 233 ? -54.185 0.348 30.950 1.00 53.28 233 ASP A C 1
ATOM 1935 O O . ASP A 1 233 ? -55.157 0.424 31.696 1.00 53.28 233 ASP A O 1
ATOM 1939 N N . ASP A 1 234 ? -53.018 0.912 31.283 1.00 61.53 234 ASP A N 1
ATOM 1940 C CA . ASP A 1 234 ? -52.777 1.380 32.657 1.00 61.53 234 ASP A CA 1
ATOM 1941 C C . ASP A 1 234 ? -53.386 2.763 32.963 1.00 61.53 234 ASP A C 1
ATOM 1943 O O . ASP A 1 234 ? -53.526 3.108 34.128 1.00 61.53 234 ASP A O 1
ATOM 1947 N N . GLY A 1 235 ? -53.763 3.588 31.973 1.00 63.38 235 GLY A N 1
ATOM 1948 C CA . GLY A 1 235 ? -54.430 4.893 32.196 1.00 63.38 235 GLY A CA 1
ATOM 1949 C C . GLY A 1 235 ? -53.683 5.899 33.103 1.00 63.38 235 GLY A C 1
ATOM 1950 O O . GLY A 1 235 ? -54.178 6.995 33.366 1.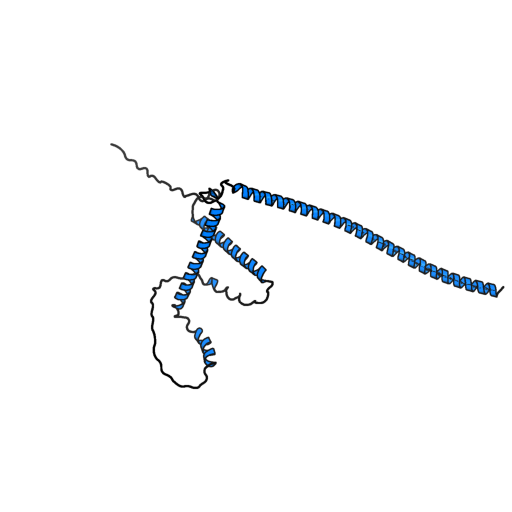00 63.38 235 GLY A O 1
ATOM 1951 N N . ARG A 1 236 ? -52.489 5.542 33.593 1.00 67.06 236 ARG A N 1
ATOM 1952 C CA . ARG A 1 236 ? -51.657 6.309 34.520 1.00 67.06 236 ARG A CA 1
ATOM 1953 C C . ARG A 1 236 ? -50.797 7.302 33.757 1.00 67.06 236 ARG A C 1
ATOM 1955 O O . ARG A 1 236 ? -50.154 6.969 32.762 1.00 67.06 236 ARG A O 1
ATOM 1962 N N . LEU A 1 237 ? -50.751 8.528 34.267 1.00 68.81 237 LEU A N 1
ATOM 1963 C CA . LEU A 1 237 ? -49.960 9.606 33.688 1.00 68.81 237 LEU A CA 1
ATOM 1964 C C . LEU A 1 237 ? -48.464 9.262 33.797 1.00 68.81 237 LEU A C 1
ATOM 1966 O O . LEU A 1 237 ? -47.958 9.078 34.904 1.00 68.81 237 LEU A O 1
ATOM 1970 N N . GLN A 1 238 ? -47.753 9.162 32.669 1.00 72.94 238 GLN A N 1
ATOM 1971 C CA . GLN A 1 238 ? -46.297 8.987 32.664 1.00 72.94 238 GLN A CA 1
ATOM 1972 C C . GLN A 1 238 ? -45.586 10.330 32.448 1.00 72.94 238 GLN A C 1
ATOM 1974 O O . GLN A 1 238 ? -45.901 11.041 31.497 1.00 72.94 238 GLN A O 1
ATOM 1979 N N . ALA A 1 239 ? -44.607 10.658 33.294 1.00 67.25 239 ALA A N 1
ATOM 1980 C CA . ALA A 1 239 ? -43.764 11.850 33.184 1.00 67.25 239 ALA A CA 1
ATOM 1981 C C . ALA A 1 239 ? -42.284 11.454 33.286 1.00 67.25 239 ALA A C 1
ATOM 1983 O O . ALA A 1 239 ? -41.910 10.687 34.170 1.00 67.25 239 ALA A O 1
ATOM 1984 N N . TYR A 1 240 ? -41.446 11.937 32.362 1.00 71.25 240 TYR A N 1
ATOM 1985 C CA . TYR A 1 240 ? -40.000 11.645 32.310 1.00 71.25 240 TYR A CA 1
ATOM 1986 C C . TYR A 1 240 ? -39.645 10.147 32.443 1.00 71.25 240 TYR A C 1
ATOM 1988 O O . TYR A 1 240 ? -38.648 9.782 33.057 1.00 71.25 240 TYR A O 1
ATOM 1996 N N . GLY A 1 241 ? -40.477 9.261 31.883 1.00 75.50 241 GLY A N 1
ATOM 1997 C CA . GLY A 1 241 ? -40.274 7.807 31.935 1.00 75.50 241 GLY A CA 1
ATOM 1998 C C . GLY A 1 241 ? -40.794 7.105 33.197 1.00 75.50 241 GLY A C 1
ATOM 1999 O O . GLY A 1 241 ? -40.666 5.887 33.288 1.00 75.50 241 GLY A O 1
ATOM 2000 N N . TRP A 1 242 ? -41.421 7.829 34.127 1.00 75.44 242 TRP A N 1
ATOM 2001 C CA . TRP A 1 242 ? -42.009 7.291 35.357 1.00 75.44 242 TRP A CA 1
ATOM 2002 C C . TRP A 1 242 ? -43.537 7.330 35.308 1.00 75.44 242 TRP A C 1
ATOM 2004 O O . TRP A 1 242 ? -44.111 8.322 34.867 1.00 75.44 242 TRP A O 1
ATOM 2014 N N . SER A 1 243 ? -44.214 6.277 35.776 1.00 73.38 243 SER A N 1
ATOM 2015 C CA .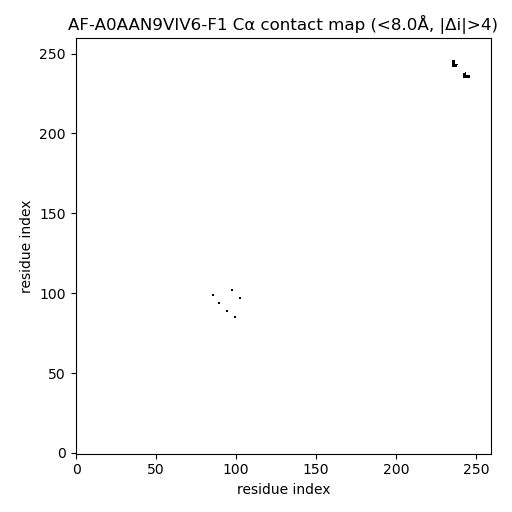 SER A 1 243 ? -45.672 6.270 35.968 1.00 73.38 243 SER A CA 1
ATOM 2016 C C . SER A 1 243 ? -46.042 6.901 37.308 1.00 73.38 243 SER A C 1
ATOM 2018 O O . SER A 1 243 ? -45.604 6.422 38.356 1.00 73.38 243 SER A O 1
ATOM 2020 N N . LEU A 1 244 ? -46.871 7.942 37.285 1.00 66.81 244 LEU A N 1
ATOM 2021 C CA . LEU A 1 244 ? -47.391 8.592 38.483 1.00 66.81 244 LEU A CA 1
ATOM 2022 C C . LEU A 1 244 ? -48.618 7.829 39.017 1.00 66.81 244 LEU A C 1
ATOM 2024 O O . LEU A 1 244 ? -49.410 7.301 38.228 1.00 66.81 244 LEU A O 1
ATOM 2028 N N . PRO A 1 245 ? -48.803 7.752 40.347 1.00 65.31 245 PRO A N 1
ATOM 2029 C CA . PRO A 1 245 ? -50.007 7.174 40.932 1.00 65.31 245 PRO A CA 1
ATOM 2030 C C . PRO A 1 245 ? -51.250 7.955 40.481 1.00 65.31 245 PRO A C 1
ATOM 2032 O O . PRO A 1 245 ? -51.235 9.185 40.409 1.00 65.31 245 PRO A O 1
ATOM 2035 N N . ALA A 1 246 ? -52.324 7.235 40.147 1.00 62.94 246 ALA A N 1
ATOM 2036 C CA . ALA A 1 246 ? -53.579 7.844 39.721 1.00 62.94 246 ALA A CA 1
ATOM 2037 C C . ALA A 1 246 ? -54.135 8.738 40.843 1.00 62.94 246 ALA A C 1
ATOM 2039 O O . ALA A 1 246 ? -54.226 8.306 41.994 1.00 62.94 246 ALA A O 1
ATOM 2040 N N . LYS A 1 247 ? -54.494 9.988 40.521 1.00 59.38 247 LYS A N 1
ATOM 2041 C CA . LYS A 1 247 ? -55.158 10.880 41.478 1.00 59.38 247 LYS A CA 1
ATOM 2042 C C . LYS A 1 247 ? -56.524 10.287 41.820 1.00 59.38 247 LYS A C 1
ATOM 2044 O O . LYS A 1 247 ? -57.383 10.189 40.949 1.00 59.38 247 LYS A O 1
ATOM 2049 N N . VAL A 1 248 ? -56.727 9.919 43.080 1.00 49.59 248 VAL A N 1
ATOM 2050 C CA . VAL A 1 248 ? -58.065 9.668 43.621 1.00 49.59 248 VAL A CA 1
ATOM 2051 C C . VAL A 1 248 ? -58.810 11.004 43.663 1.00 49.59 248 VAL A C 1
ATOM 2053 O O . VAL A 1 248 ? -58.423 11.921 44.384 1.00 49.59 248 VAL A O 1
ATOM 2056 N N . SER A 1 249 ? -59.842 11.156 42.839 1.00 43.97 249 SER A N 1
ATOM 2057 C CA . SER A 1 249 ? -60.784 12.269 42.935 1.00 43.97 249 SER A CA 1
ATOM 2058 C C . SER A 1 249 ? -61.633 12.085 44.192 1.00 43.97 249 SER A C 1
ATOM 2060 O O . SER A 1 249 ? -62.542 11.259 44.241 1.00 43.97 249 SER A O 1
ATOM 2062 N N . SER A 1 250 ? -61.332 12.858 45.233 1.00 37.69 250 SER A N 1
ATOM 2063 C CA . SER A 1 250 ? -62.218 13.043 46.377 1.00 37.69 250 SER A CA 1
ATOM 2064 C C . SER A 1 250 ? -63.443 13.852 45.934 1.00 37.69 250 SER A C 1
ATOM 2066 O O . SER A 1 250 ? -63.428 15.081 45.974 1.00 37.69 250 SER A O 1
ATOM 2068 N N . ASN A 1 251 ? -64.505 13.174 45.496 1.00 38.28 251 ASN A N 1
ATOM 2069 C CA . ASN A 1 251 ? -65.833 13.781 45.415 1.00 38.28 251 ASN A CA 1
ATOM 2070 C C . ASN A 1 251 ? -66.397 13.902 46.837 1.00 38.28 251 ASN A C 1
ATOM 2072 O O . ASN A 1 251 ? -67.055 12.990 47.335 1.00 38.28 251 ASN A O 1
ATOM 2076 N N . THR A 1 252 ? -66.130 15.022 47.506 1.00 37.03 252 THR A N 1
ATOM 2077 C CA . THR A 1 252 ? -66.896 15.436 48.687 1.00 37.03 252 THR A CA 1
ATOM 2078 C C . THR A 1 252 ? -68.173 16.124 48.223 1.00 37.03 252 THR A C 1
ATOM 2080 O O . THR A 1 252 ? -68.141 17.225 47.678 1.00 37.03 252 THR A O 1
ATOM 2083 N N . VAL A 1 253 ? -69.288 15.425 48.423 1.00 37.84 253 VAL A N 1
ATOM 2084 C CA . VAL A 1 253 ? -70.660 15.910 48.268 1.00 37.84 253 VAL A CA 1
ATOM 2085 C C . VAL A 1 253 ? -70.908 17.040 49.268 1.00 37.84 253 VAL A C 1
ATOM 2087 O O . VAL A 1 253 ? -70.841 16.831 50.477 1.00 37.84 253 VAL A O 1
ATOM 2090 N N . SER A 1 254 ? -71.217 18.230 48.762 1.00 38.12 254 SER A N 1
ATOM 2091 C CA . SER A 1 254 ? -71.771 19.337 49.538 1.00 38.12 254 SER A CA 1
ATOM 2092 C C . SER A 1 254 ? -73.275 19.102 49.711 1.00 38.12 254 SER A C 1
ATOM 2094 O O . SER A 1 254 ? -74.028 19.238 48.747 1.00 38.12 254 SER A O 1
ATOM 2096 N N . GLN A 1 255 ? -73.730 18.766 50.919 1.00 36.06 255 GLN A N 1
ATOM 2097 C CA . GLN A 1 255 ? -75.136 18.930 51.302 1.00 36.06 255 GLN A CA 1
ATOM 2098 C C . GLN A 1 255 ? -75.254 20.008 52.379 1.00 36.06 255 GLN A C 1
ATOM 2100 O O . GLN A 1 255 ? -74.619 19.952 53.428 1.00 36.06 255 GLN A O 1
ATOM 2105 N N . GLN A 1 256 ? -76.061 21.012 52.042 1.00 41.03 256 GLN A N 1
ATOM 2106 C CA . GLN A 1 256 ? -76.613 22.037 52.915 1.00 41.03 256 GLN A CA 1
ATOM 2107 C C . GLN A 1 256 ? -77.678 21.437 53.844 1.00 41.03 256 GLN A C 1
ATOM 2109 O O . GLN A 1 256 ? -78.516 20.672 53.375 1.00 41.03 256 GLN A O 1
ATOM 2114 N N . SER A 1 257 ? -77.716 21.893 55.098 1.00 35.25 257 SER A N 1
ATOM 2115 C CA . SER A 1 257 ? -78.944 22.136 55.884 1.00 35.25 257 SER A CA 1
ATOM 2116 C C . SER A 1 257 ? -78.537 22.843 57.189 1.00 35.25 257 SER A C 1
ATOM 2118 O O . SER A 1 257 ? -77.763 22.283 57.957 1.00 35.25 257 SER A O 1
ATOM 2120 N N . SER A 1 258 ? -78.768 24.149 57.348 1.00 40.09 258 SER A N 1
ATOM 2121 C CA . SER A 1 258 ? -80.000 24.773 57.874 1.00 40.09 258 SER A CA 1
ATOM 2122 C C . SER A 1 258 ? -80.228 24.532 59.374 1.00 40.09 258 SER A C 1
ATOM 2124 O O . SER A 1 258 ? -80.558 23.417 59.750 1.00 40.09 258 SER A O 1
ATOM 2126 N N . VAL A 1 259 ? -80.086 25.617 60.157 1.00 41.50 259 VAL A N 1
ATOM 2127 C CA . VAL A 1 259 ? -80.924 26.089 61.293 1.00 41.50 259 VAL A CA 1
ATOM 2128 C C . VAL A 1 259 ? -81.446 24.993 62.245 1.00 41.50 259 VAL A C 1
ATOM 2130 O O . VAL A 1 259 ? -82.244 24.150 61.856 1.00 41.50 259 VAL A O 1
ATOM 2133 N N . THR A 1 260 ? -81.092 24.975 63.531 1.00 45.38 260 THR A N 1
ATOM 2134 C CA . THR A 1 260 ? -81.534 25.910 64.588 1.00 45.38 260 THR A CA 1
ATOM 2135 C C . THR A 1 260 ? -80.658 25.726 65.824 1.00 45.38 260 THR A C 1
ATOM 2137 O O . THR A 1 260 ? -80.249 24.566 66.058 1.00 45.38 260 THR A O 1
#

Foldseek 3Di:
DVVVVVVVVVVVVVVVVVVVVVVVVVVVVVVVVVVVVVVVVVVVVVVVVVVVVVVVVVVVVVVVVVVVVVVVVVVVVVVVVVVVVQDPPDPPVPDPDDGPVRVVVVVVVVVVVVVVVVVVVVVVVVVVVVVVVVVVPPPPPPPPVVVVVVVVVVPDDDDDDDDDDDDDDDDDDDDDDDDDDDDPPPPPPPPPPPPDDDDDPPCVVVVVVVVVVVVVVVVVVVVVVVVVVCVVPVPFDDDPNDGDPDDDPPPDDDDDDDDD

InterPro domains:
  IPR032486 JNK-interacting protein, leucine zipper II [PF16471] (1-69)
  IPR034744 RH2 domain [PS51777] (95-166)
  IPR039911 JNK-interacting protein 3/4 [PTHR13886] (1-256)

Sequence (260 aa):
MGKEVENLILENTELLATKNALNIVKDDLIVKVDELTSEQEILREEIKSLHTLKNKLKQRIQDLEEELKRAKEEAEKAAKATKSDDEEDVPIAQRKRFTRVEMARVLMERNQYKEKFMELQEAVRWTEMIRASRNDSTLDKKSKQSIWKFFSNLFSTPERPQRKPLPYVNVRYNAPTHHVAPALESMRKRSLTDRKRGLDYLDGEISSEKLAQRRATERREQYRQVRAHVRKDDGRLQAYGWSLPAKVSSNTVSQQSSVT

pLDDT: mean 72.96, std 22.42, range [33.5, 98.81]

Mean predicted aligned error: 22.68 Å

Solvent-accessible surface area (backbone atoms only — not comparable to full-atom values): 16430 Å² total; per-residue (Å²): 110,70,66,61,52,52,51,51,51,54,51,50,52,52,51,50,51,51,52,51,52,49,49,52,54,50,52,54,50,50,53,51,50,53,51,53,51,51,53,51,49,53,53,52,51,49,52,52,51,50,50,56,50,51,52,53,52,51,49,52,50,52,54,51,54,51,52,51,51,51,52,50,54,50,52,50,52,53,53,48,58,64,47,71,79,67,66,80,90,63,63,78,93,75,57,90,66,80,50,73,67,53,48,49,48,52,51,50,51,54,48,51,54,52,51,55,48,50,52,50,51,50,52,51,52,50,54,49,51,53,54,54,55,63,72,65,65,86,80,69,77,77,71,64,55,64,64,56,58,63,58,57,68,77,75,64,74,96,79,84,84,90,85,85,89,86,82,88,85,89,82,87,82,90,79,91,85,87,87,87,88,88,86,74,76,84,66,71,78,68,74,76,73,79,84,78,82,93,82,62,92,82,51,52,65,64,50,48,51,51,51,55,50,52,54,51,50,53,50,52,50,50,53,50,51,51,52,53,47,54,69,68,71,61,88,48,59,67,56,98,91,40,75,46,81,74,82,79,81,81,81,77,82,88,78,89,80,80,88,134